Protein AF-A0A5J9UQD0-F1 (afdb_monomer)

Organism: NCBI:txid38414

Radius of gyration: 27.77 Å; Cα contacts (8 Å, |Δi|>4): 283; chains: 1; bounding box: 64×60×107 Å

Foldseek 3Di:
DDDDDDDDDDPDPDDDPVVVPDDPVRVVVVVVVVCCVVCVVVLLVLLLVCLVLLQLQLCVVVVQKDFLVSSCVSSVHDPVCSVVVVVSLLSCCCVVQKPKPDPVSPDPDDDPDPPDDPDGIMIGGDPNSNLSNCVPVFQRLSLLSCLCSPCLNVVLVPCVVVCVVDPVSPVDRSSCVRPVDDPVVVLVVDVVNVVSVLRNQLNVQQVVLVVCCVPPVCVPPVPAQEDEAEQQFDDCSTNQNSNCVSPVNYHYHYHYDPSRVVVVPDCPVVVVVVVVVVVVVVVVVVVVVVVVVVPDD

Secondary structure (DSSP, 8-state):
-------PPP------TTTTTS-HHHHHHHHHHHHHHHHHHHHHHHHHHHHHTTHHHHHHHTTTEE-HHHHHHHHT--GGGHHHHHHHHHHHHHTTSEEES-GGGG--S-STT-----PPP-EEE-HHHHTT--TTSSS-THHHHHHHTSHHHHGGGTTHHHHHH-GGGGGS-HHHHHHSS-HHHHHHH-HHHHHHHHHHHHHHHHHHHHHHHHHHHHHHHTT-SEEEEET--SSTTSHHHHHHHH-TTSEEEEE--HHHHGGGGSTHHHHHHHHHHHHHHHHHHHHHHHHHHTS--

Mean predicted aligned error: 12.21 Å

InterPro domains:
  IPR001077 O-methyltransferase, C-terminal domain [PF00891] (159-267)
  IPR012967 Caffeic acid 3-O-methyltransferase-like, dimerisation domain [PF08100] (36-133)
  IPR016461 O-methyltransferase-like [PIRSF005739] (16-264)
  IPR016461 O-methyltransferase-like [PS51683] (35-297)
  IPR016461 O-methyltransferase-like [PTHR11746] (39-263)
  IPR029063 S-adenosyl-L-methionine-dependent methyltransferase superfamily [G3DSA:3.40.50.150] (136-292)
  IPR029063 S-adenosyl-L-methionine-dependent methyltransferase superfamily [SSF53335] (140-265)
  IPR036388 Winged helix-like DNA-binding domain superfamily [G3DSA:1.10.10.10] (15-132)
  IPR036390 Winged helix DNA-binding domain superfamily [SSF46785] (24-134)

Nearest PDB structures (foldseek):
  4e70-assembly1_A  TM=8.429E-01  e=6.509E-13  Linum nodiflorum
  4evi-assembly1_A  TM=8.570E-01  e=1.688E-12  Linum nodiflorum
  2qyo-assembly1_B  TM=8.357E-01  e=1.440E-12  unclassified
  1zg3-assembly1_A  TM=7.681E-01  e=2.142E-13  Medicago truncatula
  6cig-assembly1_A  TM=8.509E-01  e=1.927E-11  Medicago sativa

Sequence (297 aa):
MHVGRRVLQPWVITFDSSMDAMSSEDLIQAQRMIFHHSLSFATSMALKCVVELGIPDAIHLNGGSATLDNIITGTGLHASRLPYVKRLMNLLSISGVFASSDPSAYATGSPDQANHRDEVVMYKLTPMSRLLVDRYKIGSMSYLVQFLVNPLTVTTFFDMHAWFKDEHASTKSFFEMVHGCSRYEMARRNSDDNALYNNAMVSASHVTMEIILREAGGDIFGRLNSLTDVGGGHGHGTASAAIIAAFQHIKCSVLDLPHVVDKCNTPTFGAKRKEEKKNIKRNKNHSKLNFLSNLLP

pLDDT: mean 81.01, std 19.83, range [33.47, 97.5]

Solvent-accessible surface area (backbone atoms only — not comparable to full-atom values): 17139 Å² total; per-residue (Å²): 143,82,86,80,81,80,79,81,76,80,87,74,82,79,74,56,77,75,60,71,72,49,54,72,67,57,50,53,52,50,52,51,50,52,52,50,63,75,49,44,62,56,56,56,52,49,53,42,49,39,54,75,48,38,42,46,44,22,23,46,74,51,76,34,42,26,38,66,68,50,36,35,60,57,44,69,50,63,76,89,44,50,74,56,52,51,53,54,52,38,55,36,27,62,72,57,42,29,43,58,73,46,71,68,60,73,56,94,66,80,85,86,78,72,83,84,67,94,66,81,57,33,41,28,64,29,81,67,32,53,42,40,34,54,93,72,76,67,47,23,42,42,37,35,49,51,43,63,69,25,68,80,52,48,58,28,58,74,58,47,72,56,52,81,71,36,83,80,39,78,85,50,54,58,49,26,70,70,68,76,41,49,72,68,56,48,34,72,75,33,66,66,61,29,50,40,49,52,48,16,50,27,10,54,34,32,60,53,42,57,48,45,51,72,78,43,28,63,80,72,51,64,83,46,61,59,47,76,34,74,69,37,68,72,64,81,43,17,53,62,44,52,46,41,72,76,39,74,73,35,49,72,46,73,45,60,59,67,83,51,54,57,64,70,75,48,75,72,61,68,53,50,59,54,52,51,55,46,50,54,53,50,50,55,50,51,53,52,53,58,54,57,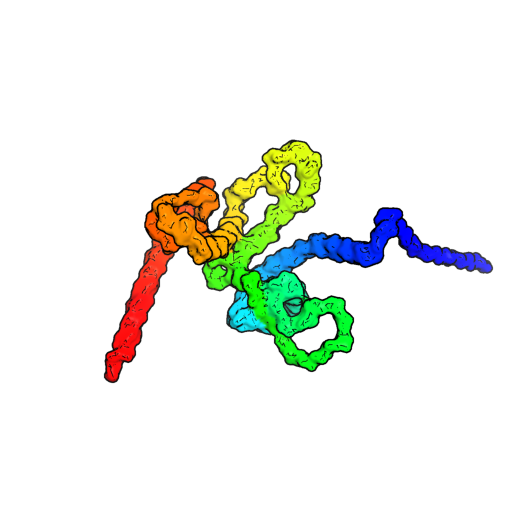67,73,72,64,136

Structure (mmCIF, N/CA/C/O backbone):
data_AF-A0A5J9UQD0-F1
#
_entry.id   AF-A0A5J9UQD0-F1
#
loop_
_atom_site.group_PDB
_atom_site.id
_atom_site.type_symbol
_atom_site.label_atom_id
_atom_site.label_alt_id
_atom_site.label_comp_id
_atom_site.label_asym_id
_atom_site.label_entity_id
_atom_site.label_seq_id
_atom_site.pdbx_PDB_ins_code
_atom_site.Cartn_x
_atom_site.Cartn_y
_atom_site.Cartn_z
_atom_site.occupancy
_atom_site.B_iso_or_equiv
_atom_site.auth_seq_id
_atom_site.auth_comp_id
_atom_site.auth_asym_id
_atom_site.auth_atom_id
_atom_site.pdbx_PDB_model_num
ATOM 1 N N . MET A 1 1 ? -7.092 18.877 71.342 1.00 40.97 1 MET A N 1
ATOM 2 C CA . MET A 1 1 ? -7.768 18.890 70.025 1.00 40.97 1 MET A CA 1
ATOM 3 C C . MET A 1 1 ? -7.632 20.275 69.416 1.00 40.97 1 MET A C 1
ATOM 5 O O . MET A 1 1 ? -8.280 21.185 69.905 1.00 40.97 1 MET A O 1
ATOM 9 N N . HIS A 1 2 ? -6.777 20.441 68.408 1.00 36.34 2 HIS A N 1
ATOM 10 C CA . HIS A 1 2 ? -6.810 21.556 67.454 1.00 36.34 2 HIS A CA 1
ATOM 11 C C . HIS A 1 2 ? -6.255 21.005 66.137 1.00 36.34 2 HIS A C 1
ATOM 13 O O . HIS A 1 2 ? -5.049 20.860 65.964 1.00 36.34 2 HIS A O 1
ATOM 19 N N . VAL A 1 3 ? -7.161 20.585 65.255 1.00 37.78 3 VAL A N 1
ATOM 20 C CA . VAL A 1 3 ? -6.830 20.131 63.902 1.00 37.78 3 VAL A CA 1
ATOM 21 C C . VAL A 1 3 ? -6.863 21.368 63.011 1.00 37.78 3 VAL A C 1
ATOM 23 O O . VAL A 1 3 ? -7.934 21.887 62.701 1.00 37.78 3 VAL A O 1
ATOM 26 N N . GLY A 1 4 ? -5.687 21.876 62.644 1.00 39.59 4 GLY A N 1
ATOM 27 C CA . GLY A 1 4 ? -5.557 22.954 61.666 1.00 39.59 4 GLY A CA 1
ATOM 28 C C . GLY A 1 4 ? -5.952 22.457 60.276 1.00 39.59 4 GLY A C 1
ATOM 29 O O . GLY A 1 4 ? -5.365 21.502 59.763 1.00 39.59 4 GLY A O 1
ATOM 30 N N . ARG A 1 5 ? -6.957 23.093 59.663 1.00 43.41 5 ARG A N 1
ATOM 31 C CA . ARG A 1 5 ? -7.332 22.858 58.263 1.00 43.41 5 ARG A CA 1
ATOM 32 C C . ARG A 1 5 ? -6.173 23.279 57.360 1.00 43.41 5 ARG A C 1
ATOM 34 O O . ARG A 1 5 ? -5.841 24.459 57.297 1.00 43.41 5 ARG A O 1
ATOM 41 N N . ARG A 1 6 ? -5.593 22.330 56.623 1.00 43.12 6 ARG A N 1
ATOM 42 C CA . ARG A 1 6 ? -4.787 22.643 55.438 1.00 43.12 6 ARG A CA 1
ATOM 43 C C . ARG A 1 6 ? -5.738 23.107 54.337 1.00 43.12 6 ARG A C 1
ATOM 45 O O . ARG A 1 6 ? -6.539 22.320 53.843 1.00 43.12 6 ARG A O 1
ATOM 52 N N . VAL A 1 7 ? -5.665 24.389 53.993 1.00 49.06 7 VAL A N 1
ATOM 53 C CA . VAL A 1 7 ? -6.294 24.946 52.792 1.00 49.06 7 VAL A CA 1
ATOM 54 C C . VAL A 1 7 ? -5.495 24.433 51.593 1.00 49.06 7 VAL A C 1
ATOM 56 O O . VAL A 1 7 ? -4.303 24.714 51.480 1.00 49.06 7 VAL A O 1
ATOM 59 N N . LEU A 1 8 ? -6.129 23.631 50.739 1.00 45.69 8 LEU A N 1
ATOM 60 C CA . LEU A 1 8 ? -5.575 23.233 49.446 1.00 45.69 8 LEU A CA 1
ATOM 61 C C . LEU A 1 8 ? -5.572 24.470 48.540 1.00 45.69 8 LEU A C 1
ATOM 63 O O . LEU A 1 8 ? -6.632 25.019 48.248 1.00 45.69 8 LEU A O 1
ATOM 67 N N . GLN A 1 9 ? -4.389 24.930 48.134 1.00 44.31 9 GLN A N 1
ATOM 68 C CA . GLN A 1 9 ? -4.256 25.958 47.101 1.00 44.31 9 GLN A CA 1
ATOM 69 C C . GLN A 1 9 ? -4.700 25.363 45.749 1.00 44.31 9 GLN A C 1
ATOM 71 O O . GLN A 1 9 ? -4.345 24.213 45.467 1.00 44.31 9 GLN A O 1
ATOM 76 N N . PRO A 1 10 ? -5.471 26.087 44.916 1.00 43.84 10 PRO A N 1
ATOM 77 C CA . PRO A 1 10 ? -5.824 25.626 43.578 1.00 43.84 10 PRO A CA 1
ATOM 78 C C . PRO A 1 10 ? -4.560 25.433 42.736 1.00 43.84 10 PRO A C 1
ATOM 80 O O . PRO A 1 10 ? -3.665 26.276 42.756 1.00 43.84 10 PRO A O 1
ATOM 83 N N . TRP A 1 11 ? -4.497 24.341 41.975 1.00 44.28 11 TRP A N 1
ATOM 84 C CA . TRP A 1 11 ? -3.489 24.154 40.935 1.00 44.28 11 TRP A CA 1
ATOM 85 C C . TRP 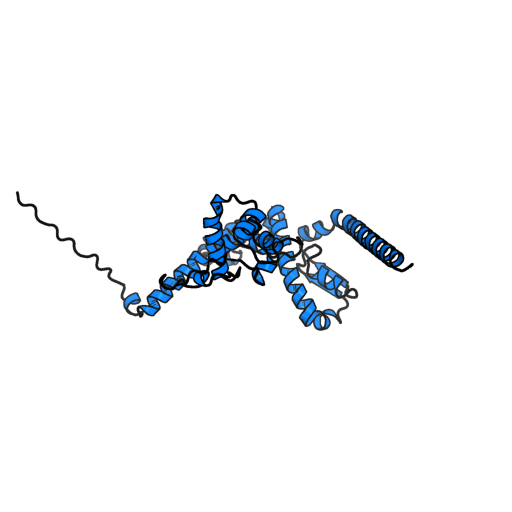A 1 11 ? -3.740 25.177 39.825 1.00 44.28 11 TRP A C 1
ATOM 87 O O . TRP A 1 11 ? -4.492 24.921 38.887 1.00 44.28 11 TRP A O 1
ATOM 97 N N . VAL A 1 12 ? -3.155 26.365 39.954 1.00 45.34 12 VAL A N 1
ATOM 98 C CA . VAL A 1 12 ? -3.083 27.322 38.852 1.00 45.34 12 VAL A CA 1
ATOM 99 C C . VAL A 1 12 ? -2.061 26.762 37.871 1.00 45.34 12 VAL A C 1
ATOM 101 O O . VAL A 1 12 ? -0.870 26.710 38.170 1.00 45.34 12 VAL A O 1
ATOM 104 N N . ILE A 1 13 ? -2.536 26.287 36.721 1.00 58.16 13 ILE A N 1
ATOM 105 C CA . ILE A 1 13 ? -1.669 25.964 35.589 1.00 58.16 13 ILE A CA 1
ATOM 106 C C . ILE A 1 13 ? -1.133 27.303 35.083 1.00 58.16 13 ILE A C 1
ATOM 108 O O . ILE A 1 13 ? -1.858 28.069 34.456 1.00 58.16 13 ILE A O 1
ATOM 112 N N . THR A 1 14 ? 0.111 27.622 35.423 1.00 52.44 14 THR A N 1
ATOM 113 C CA . THR A 1 14 ? 0.826 28.760 34.844 1.00 52.44 14 THR A CA 1
ATOM 114 C C . THR A 1 14 ? 1.332 28.343 33.470 1.00 52.44 14 THR A C 1
ATOM 116 O O . THR A 1 14 ? 2.166 27.439 33.376 1.00 52.44 14 THR A O 1
ATOM 119 N N . PHE A 1 15 ? 0.802 28.958 32.416 1.00 53.12 15 PHE A N 1
ATOM 120 C CA . PHE A 1 15 ? 1.316 28.791 31.060 1.00 53.12 15 PHE A CA 1
ATOM 121 C C . PHE A 1 15 ? 2.610 29.604 30.894 1.00 53.12 15 PHE A C 1
ATOM 123 O O . PHE A 1 15 ? 2.806 30.618 31.560 1.00 53.12 15 PHE A O 1
ATOM 130 N N . ASP A 1 16 ? 3.540 29.101 30.081 1.00 61.69 16 ASP A N 1
ATOM 131 C CA . ASP A 1 16 ? 4.763 29.827 29.728 1.00 61.69 16 ASP A CA 1
ATOM 132 C C . ASP A 1 16 ? 4.423 31.029 28.827 1.00 61.69 16 ASP A C 1
ATOM 134 O O . ASP A 1 16 ? 3.513 30.961 28.003 1.00 61.69 16 ASP A O 1
ATOM 138 N N . SER A 1 17 ? 5.213 32.096 28.938 1.00 59.72 17 SER A N 1
ATOM 139 C CA . SER A 1 17 ? 5.141 33.336 28.155 1.00 59.72 17 SER A CA 1
ATOM 140 C C . SER A 1 17 ? 5.051 33.140 26.633 1.00 59.72 17 SER A C 1
ATOM 142 O O . SER A 1 17 ? 4.514 33.997 25.933 1.00 59.72 17 SER A O 1
ATOM 144 N N . SER A 1 18 ? 5.547 32.011 26.108 1.00 60.47 18 SER A N 1
ATOM 145 C CA . SER A 1 18 ? 5.423 31.639 24.693 1.00 60.47 18 SER A CA 1
ATOM 146 C C . SER A 1 18 ? 4.017 31.157 24.305 1.00 60.47 18 SER A C 1
ATOM 148 O O . SER A 1 18 ? 3.566 31.427 23.193 1.00 60.47 18 SER A O 1
ATOM 150 N N . MET A 1 19 ? 3.300 30.492 25.219 1.00 61.03 19 MET A N 1
ATOM 151 C CA . MET A 1 19 ? 1.904 30.079 25.033 1.00 61.03 19 MET A CA 1
ATOM 152 C C . MET A 1 19 ? 0.940 31.252 25.231 1.00 61.03 19 MET A C 1
ATOM 154 O O . MET A 1 19 ? -0.090 31.297 24.563 1.00 61.03 19 MET A O 1
ATOM 158 N N . ASP A 1 20 ? 1.304 32.225 26.072 1.00 63.53 20 ASP A N 1
ATOM 159 C CA . ASP A 1 20 ? 0.527 33.455 26.291 1.00 63.53 20 ASP A CA 1
ATOM 160 C C . ASP A 1 20 ? 0.477 34.369 25.049 1.00 63.53 20 ASP A C 1
ATOM 162 O O . ASP A 1 20 ? -0.409 35.216 24.933 1.00 63.53 20 ASP A O 1
ATOM 166 N N . ALA A 1 21 ? 1.406 34.199 24.100 1.00 76.06 21 ALA A N 1
ATOM 167 C CA . ALA A 1 21 ? 1.435 34.948 22.842 1.00 76.06 21 ALA A CA 1
ATOM 168 C C . ALA A 1 21 ? 0.469 34.400 21.770 1.00 76.06 21 ALA A C 1
ATOM 170 O O . ALA A 1 21 ? 0.206 35.083 20.779 1.00 76.06 21 ALA A O 1
ATOM 171 N N . MET A 1 22 ? -0.044 33.176 21.938 1.00 81.88 22 MET A N 1
ATOM 172 C CA . MET A 1 22 ? -0.952 32.534 20.984 1.00 81.88 22 MET A CA 1
ATOM 173 C C . MET A 1 22 ? -2.413 32.764 21.375 1.00 81.88 22 MET A C 1
ATOM 175 O O . MET A 1 22 ? -2.771 32.718 22.552 1.00 81.88 22 MET A O 1
ATOM 179 N N . SER A 1 23 ? -3.294 32.957 20.388 1.00 90.62 23 SER A N 1
ATOM 180 C CA . SER A 1 23 ? -4.731 32.978 20.670 1.00 90.62 23 SER A CA 1
ATOM 181 C C . SER A 1 23 ? -5.219 31.589 21.108 1.00 90.62 23 SER A C 1
ATOM 183 O O . SER A 1 23 ? -4.622 30.564 20.767 1.00 90.62 23 SER A O 1
ATOM 185 N N . SER A 1 24 ? -6.333 31.522 21.845 1.00 92.12 24 SER A N 1
ATOM 186 C CA . SER A 1 24 ? -6.915 30.233 22.252 1.00 92.12 24 SER A CA 1
ATOM 187 C C . SER A 1 24 ? -7.296 29.350 21.057 1.00 92.12 24 SER A C 1
ATOM 189 O O . SER A 1 24 ? -7.150 28.133 21.137 1.00 92.12 24 SER A O 1
ATOM 191 N N . GLU A 1 25 ? -7.741 29.952 19.949 1.00 93.06 25 GLU A N 1
ATOM 192 C CA . GLU A 1 25 ? -8.057 29.230 18.710 1.00 93.06 25 GLU A CA 1
ATOM 193 C C . GLU A 1 25 ? -6.794 28.605 18.101 1.00 93.06 25 GLU A C 1
ATOM 195 O O . GLU A 1 25 ? -6.782 27.416 17.774 1.00 93.06 25 GLU A O 1
ATOM 200 N N . ASP A 1 26 ? -5.695 29.367 18.040 1.00 94.00 26 ASP A N 1
ATOM 201 C CA . ASP A 1 26 ? -4.415 28.871 17.525 1.00 94.00 26 ASP A CA 1
ATOM 202 C C . ASP A 1 26 ? -3.866 27.726 18.383 1.00 94.00 26 ASP A C 1
ATOM 204 O O . ASP A 1 26 ? -3.343 26.746 17.850 1.00 94.00 26 ASP A O 1
ATOM 208 N N . LEU A 1 27 ? -4.015 27.807 19.711 1.00 93.81 27 LEU A N 1
ATOM 209 C CA . LEU A 1 27 ? -3.600 26.744 20.630 1.00 93.81 27 LEU A CA 1
ATOM 210 C C . LEU A 1 27 ? -4.395 25.450 20.410 1.00 93.81 27 LEU A C 1
ATOM 212 O O . LEU A 1 27 ? -3.802 24.370 20.337 1.00 93.81 27 LEU A O 1
ATOM 216 N N . ILE A 1 28 ? -5.721 25.543 20.265 1.00 94.44 28 ILE A N 1
ATOM 217 C CA . ILE A 1 28 ? -6.585 24.383 19.993 1.00 94.44 28 ILE A CA 1
ATOM 218 C C . ILE A 1 28 ? -6.219 23.754 18.646 1.00 94.44 28 ILE A C 1
ATOM 220 O O . ILE A 1 28 ? -6.072 22.531 18.541 1.00 94.44 28 ILE A O 1
ATOM 224 N N . GLN A 1 29 ? -6.021 24.579 17.618 1.00 94.81 29 GLN A N 1
ATOM 225 C CA . GLN A 1 29 ? -5.651 24.101 16.293 1.00 94.81 29 GLN A CA 1
ATOM 226 C C . GLN A 1 29 ? -4.260 23.449 16.290 1.00 94.81 29 GLN A C 1
ATOM 228 O O . GLN A 1 29 ? -4.098 22.359 15.733 1.00 94.81 29 GLN A O 1
ATOM 233 N N . ALA A 1 30 ? -3.273 24.045 16.963 1.00 95.12 30 ALA A N 1
ATOM 234 C CA . ALA A 1 30 ? -1.939 23.467 17.114 1.00 95.12 30 ALA A CA 1
ATOM 235 C C . ALA A 1 30 ? -1.990 22.116 17.844 1.00 95.12 30 ALA A C 1
ATOM 237 O O . ALA A 1 30 ? -1.411 21.131 17.376 1.00 95.12 30 ALA A O 1
ATOM 238 N N . GLN A 1 31 ? -2.749 22.027 18.940 1.00 95.06 31 GLN A N 1
ATOM 239 C CA . GLN A 1 31 ? -2.943 20.778 19.676 1.00 95.06 31 GLN A CA 1
ATOM 240 C C . GLN A 1 31 ? -3.571 19.692 18.790 1.00 95.06 31 GLN A C 1
ATOM 242 O O . GLN A 1 31 ? -3.089 18.556 18.759 1.00 95.06 31 GLN A O 1
ATOM 247 N N . ARG A 1 32 ? -4.611 20.036 18.020 1.00 95.06 32 ARG A N 1
ATOM 248 C CA . ARG A 1 32 ? -5.245 19.120 17.063 1.00 95.06 32 ARG A CA 1
ATOM 249 C C . ARG A 1 32 ? -4.245 18.606 16.027 1.00 95.06 32 ARG A C 1
ATOM 251 O O . ARG A 1 32 ? -4.243 17.409 15.736 1.00 95.06 32 ARG A O 1
ATOM 258 N N . MET A 1 33 ? -3.406 19.481 15.475 1.00 96.50 33 MET A N 1
ATOM 259 C CA . MET A 1 33 ? -2.389 19.097 14.492 1.00 96.50 33 MET A CA 1
ATOM 260 C C . MET A 1 33 ? -1.349 18.143 15.086 1.00 96.50 33 MET A C 1
ATOM 262 O O . MET A 1 33 ? -1.034 17.127 14.463 1.00 96.50 33 MET A O 1
ATOM 266 N N . ILE A 1 34 ? -0.874 18.407 16.309 1.00 96.75 34 ILE A N 1
ATOM 267 C CA . ILE A 1 34 ? 0.065 17.522 17.013 1.00 96.75 34 ILE A CA 1
ATOM 268 C C . ILE A 1 34 ? -0.537 16.123 17.179 1.00 96.75 34 ILE A C 1
ATOM 270 O O . ILE A 1 34 ? 0.111 15.133 16.827 1.00 96.75 34 ILE A O 1
ATOM 274 N N . PHE A 1 35 ? -1.781 16.020 17.656 1.00 94.88 35 PHE A N 1
ATOM 275 C CA . PHE A 1 35 ? -2.454 14.726 17.795 1.00 94.88 35 PHE A CA 1
ATOM 276 C C . PHE A 1 35 ? -2.674 14.032 16.450 1.00 94.88 35 PHE A C 1
ATOM 278 O O . PHE A 1 35 ? -2.425 12.832 16.343 1.00 94.88 35 PHE A O 1
ATOM 285 N N . HIS A 1 36 ? -3.101 14.768 15.421 1.00 93.00 36 HIS A N 1
ATOM 286 C CA . HIS A 1 36 ? -3.329 14.213 14.089 1.00 93.00 36 HIS A CA 1
ATOM 287 C C . HIS A 1 36 ? -2.062 13.571 13.515 1.00 93.00 36 HIS A C 1
ATOM 289 O O . HIS A 1 36 ? -2.094 12.414 13.098 1.00 93.00 36 HIS A O 1
ATOM 295 N N . HIS A 1 37 ? -0.935 14.286 13.541 1.00 94.62 37 HIS A N 1
ATOM 296 C CA . HIS A 1 37 ? 0.321 13.762 13.010 1.00 94.62 37 HIS A CA 1
ATOM 297 C C . HIS A 1 37 ? 0.881 12.627 13.872 1.00 94.62 37 HIS A C 1
ATOM 299 O O . HIS A 1 37 ? 1.251 11.586 13.327 1.00 94.62 37 HIS A O 1
ATOM 305 N N . SER A 1 38 ? 0.860 12.772 15.201 1.00 94.25 38 SER A N 1
ATOM 306 C CA . SER A 1 38 ? 1.391 11.761 16.129 1.00 94.25 38 SER A CA 1
ATOM 307 C C . SER A 1 38 ? 0.620 10.440 16.080 1.00 94.25 38 SER A C 1
ATOM 309 O O . SER A 1 38 ? 1.204 9.382 16.290 1.00 94.25 38 SER A O 1
ATOM 311 N N . LEU A 1 39 ? -0.685 10.479 15.788 1.00 92.31 39 LEU A N 1
ATOM 312 C CA . LEU A 1 39 ? -1.548 9.294 15.706 1.00 92.31 39 LEU A CA 1
ATOM 313 C C . LEU A 1 39 ? -1.790 8.809 14.270 1.00 92.31 39 LEU A C 1
ATOM 315 O O . LEU A 1 39 ? -2.460 7.795 14.079 1.00 92.31 39 LEU A O 1
ATOM 319 N N . SER A 1 40 ? -1.239 9.483 13.256 1.00 92.62 40 SER A N 1
ATOM 320 C CA . SER A 1 40 ? -1.445 9.137 11.840 1.00 92.62 40 SER A CA 1
ATOM 321 C C . SER A 1 40 ? -1.057 7.689 11.503 1.00 92.62 40 SER A C 1
ATOM 323 O O . SER A 1 40 ? -1.717 7.047 10.683 1.00 92.62 40 SER A O 1
ATOM 325 N N . PHE A 1 41 ? -0.062 7.125 12.201 1.00 93.12 41 PHE A N 1
ATOM 326 C CA . PHE A 1 41 ? 0.343 5.724 12.053 1.00 93.12 41 PHE A CA 1
ATOM 327 C C . PHE A 1 41 ? -0.798 4.739 12.354 1.00 93.12 41 PHE A C 1
ATOM 329 O O . PHE A 1 41 ? -0.849 3.664 11.755 1.00 93.12 41 PHE A O 1
ATOM 336 N N . ALA A 1 42 ? -1.733 5.090 13.246 1.00 92.81 42 ALA A N 1
ATOM 337 C CA . ALA A 1 42 ? -2.874 4.243 13.577 1.00 92.81 42 ALA A CA 1
ATOM 338 C C . ALA A 1 42 ? -3.793 4.053 12.362 1.00 92.81 42 ALA A C 1
ATOM 340 O O . ALA A 1 42 ? -4.298 2.952 12.149 1.00 92.81 42 ALA A O 1
ATOM 341 N N . THR A 1 43 ? -3.945 5.079 11.518 1.00 93.44 43 THR A N 1
ATOM 342 C CA . THR A 1 43 ? -4.675 4.975 10.246 1.00 93.44 43 THR A CA 1
ATOM 343 C C . THR A 1 43 ? -3.955 4.038 9.276 1.00 93.44 43 THR A C 1
ATOM 345 O O . THR A 1 43 ? -4.603 3.199 8.651 1.00 93.44 43 THR A O 1
ATOM 348 N N . SER A 1 44 ? -2.622 4.098 9.196 1.00 95.50 44 SER A N 1
ATOM 349 C CA . SER A 1 44 ? -1.827 3.162 8.384 1.00 95.50 44 SER A CA 1
ATOM 350 C C . SER A 1 44 ? -1.976 1.713 8.864 1.00 95.50 44 SER A C 1
ATOM 352 O O . SER A 1 44 ? -2.143 0.802 8.053 1.00 95.50 44 SER A O 1
ATOM 354 N N . MET A 1 45 ? -1.986 1.485 10.183 1.00 96.19 45 MET A N 1
ATOM 355 C CA . MET A 1 45 ? -2.218 0.154 10.761 1.00 96.19 45 MET A CA 1
ATOM 356 C C . MET A 1 45 ? -3.659 -0.327 10.562 1.00 96.19 45 MET A C 1
ATOM 358 O O . MET A 1 45 ? -3.883 -1.504 10.289 1.00 96.19 45 MET A O 1
ATOM 362 N N . ALA A 1 46 ? -4.643 0.569 10.646 1.00 97.00 46 ALA A N 1
ATOM 363 C CA . ALA A 1 46 ? -6.035 0.263 10.335 1.00 97.00 46 ALA A CA 1
ATOM 364 C C . ALA A 1 46 ? -6.204 -0.145 8.862 1.00 97.00 46 ALA A C 1
ATOM 366 O O . ALA A 1 46 ? -6.900 -1.118 8.571 1.00 97.00 46 ALA A O 1
ATOM 367 N N . LEU A 1 47 ? -5.517 0.543 7.943 1.00 96.56 47 LEU A N 1
ATOM 368 C CA . LEU A 1 47 ? -5.496 0.200 6.522 1.00 96.56 47 LEU A CA 1
ATOM 369 C C . LEU A 1 47 ? -4.883 -1.188 6.281 1.00 96.56 47 LEU A C 1
ATOM 371 O O . LEU A 1 47 ? -5.455 -1.997 5.553 1.00 96.56 47 LEU A O 1
ATOM 375 N N . LYS A 1 48 ? -3.759 -1.497 6.941 1.00 96.44 48 LYS A N 1
ATOM 376 C CA . LYS A 1 48 ? -3.172 -2.845 6.933 1.00 96.44 48 LYS A CA 1
ATOM 377 C C . LYS A 1 48 ? -4.173 -3.890 7.428 1.00 96.44 48 LYS A C 1
ATOM 379 O O . LYS A 1 48 ? -4.364 -4.915 6.783 1.00 96.44 48 LYS A O 1
ATOM 384 N N . CYS A 1 49 ? -4.837 -3.604 8.546 1.00 97.50 49 CYS A N 1
ATOM 385 C CA . CYS A 1 49 ? -5.786 -4.513 9.176 1.00 97.50 49 CYS A CA 1
ATOM 386 C C . CYS A 1 49 ? -6.943 -4.871 8.235 1.00 97.50 49 CYS A C 1
ATOM 388 O O . CYS A 1 49 ? -7.245 -6.048 8.077 1.00 97.50 49 CYS A O 1
ATOM 390 N N . VAL A 1 50 ? -7.558 -3.898 7.551 1.00 97.00 50 VAL A N 1
ATOM 391 C CA . VAL A 1 50 ? -8.659 -4.210 6.620 1.00 97.00 50 VAL A CA 1
ATOM 392 C C . VAL A 1 50 ? -8.208 -5.009 5.401 1.00 97.00 50 VAL A C 1
ATOM 394 O O . VAL A 1 50 ? -8.978 -5.832 4.908 1.00 97.00 50 VAL A O 1
ATOM 397 N N . VAL A 1 51 ? -6.971 -4.796 4.939 1.00 95.69 51 VAL A N 1
ATOM 398 C CA . VAL A 1 51 ? -6.358 -5.595 3.871 1.00 95.69 51 VAL A CA 1
ATOM 399 C C . VAL A 1 51 ? -6.157 -7.038 4.336 1.00 95.69 51 VAL A C 1
ATOM 401 O O . VAL A 1 51 ? -6.596 -7.957 3.654 1.00 95.69 51 VAL A O 1
ATOM 404 N N . GLU A 1 52 ? -5.562 -7.250 5.512 1.00 94.75 52 GLU A N 1
ATOM 405 C CA . GLU A 1 52 ? -5.312 -8.592 6.067 1.00 94.75 52 GLU A CA 1
ATOM 406 C C . GLU A 1 52 ? -6.605 -9.344 6.411 1.00 94.75 52 GLU A C 1
ATOM 408 O O . GLU A 1 52 ? -6.665 -10.564 6.284 1.00 94.75 52 GLU A O 1
ATOM 413 N N . LEU A 1 53 ? -7.657 -8.621 6.801 1.00 96.31 53 LEU A N 1
ATOM 414 C CA . LEU A 1 53 ? -8.983 -9.187 7.044 1.00 96.31 53 LEU A CA 1
ATOM 415 C C . LEU A 1 53 ? -9.766 -9.491 5.757 1.00 96.31 53 LEU A C 1
ATOM 417 O O . LEU A 1 53 ? -10.827 -10.102 5.839 1.00 96.31 53 LEU A O 1
ATOM 421 N N . GLY A 1 54 ? -9.302 -9.050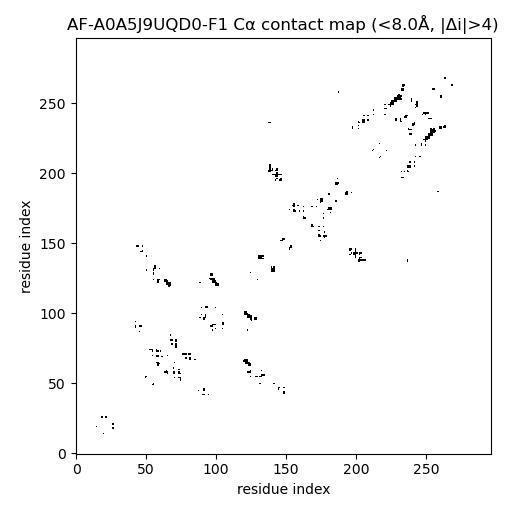 4.583 1.00 95.50 54 GLY A N 1
ATOM 422 C CA . GLY A 1 54 ? -10.024 -9.233 3.319 1.00 95.50 54 GLY A CA 1
ATOM 423 C C . GLY A 1 54 ? -11.324 -8.423 3.224 1.00 95.50 54 GLY A C 1
ATOM 424 O O . GLY A 1 54 ? -12.241 -8.789 2.489 1.00 95.50 54 GLY A O 1
ATOM 425 N N . ILE A 1 55 ? -11.432 -7.315 3.966 1.00 97.12 55 ILE A N 1
ATOM 426 C CA . ILE A 1 55 ? -12.638 -6.472 3.976 1.00 97.12 55 ILE A CA 1
ATOM 427 C C . ILE A 1 55 ? -12.928 -5.850 2.597 1.00 97.12 55 ILE A C 1
ATOM 429 O O . ILE A 1 55 ? -14.089 -5.899 2.181 1.00 97.12 55 ILE A O 1
ATOM 433 N N . PRO A 1 56 ? -11.946 -5.298 1.847 1.00 96.56 56 PRO A N 1
ATOM 434 C CA . PRO A 1 56 ? -12.201 -4.794 0.495 1.00 96.56 56 PRO A CA 1
ATOM 435 C C . PRO A 1 56 ? -12.844 -5.846 -0.418 1.00 96.56 56 PRO A C 1
ATOM 437 O O . PRO A 1 56 ? -13.830 -5.552 -1.098 1.00 96.56 56 PRO A O 1
ATOM 440 N N . ASP A 1 57 ? -12.344 -7.084 -0.387 1.00 95.50 57 ASP A N 1
ATOM 441 C CA . ASP A 1 57 ? -12.885 -8.205 -1.156 1.00 95.50 57 ASP A CA 1
ATOM 442 C C . ASP A 1 57 ? -14.288 -8.612 -0.692 1.00 95.50 57 ASP A C 1
ATOM 444 O O . ASP A 1 57 ? -15.158 -8.853 -1.531 1.00 95.50 57 ASP A O 1
ATOM 448 N N . ALA A 1 58 ? -14.546 -8.628 0.619 1.00 96.31 58 ALA A N 1
ATOM 449 C CA . ALA A 1 58 ? -15.873 -8.901 1.169 1.00 96.31 58 ALA A CA 1
ATOM 450 C C . ALA A 1 58 ? -16.912 -7.865 0.703 1.00 96.31 58 ALA A C 1
ATOM 452 O O . ALA A 1 58 ? -18.010 -8.230 0.279 1.00 96.31 58 ALA A O 1
ATOM 453 N N . ILE A 1 59 ? -16.565 -6.573 0.702 1.00 97.12 59 ILE A N 1
ATOM 454 C CA . ILE A 1 59 ? -17.450 -5.516 0.187 1.00 97.12 59 ILE A CA 1
ATOM 455 C C . ILE A 1 59 ? -17.619 -5.655 -1.333 1.00 97.12 59 ILE A C 1
ATOM 457 O O . ILE A 1 59 ? -18.731 -5.532 -1.851 1.00 97.12 59 ILE A O 1
ATOM 461 N N . HIS A 1 60 ? -16.540 -5.952 -2.062 1.00 95.56 60 HIS A N 1
ATOM 462 C CA . HIS A 1 60 ? -16.584 -6.170 -3.507 1.00 95.56 60 HIS A CA 1
ATOM 463 C C . HIS A 1 60 ? -17.515 -7.329 -3.896 1.00 95.56 60 HIS A C 1
ATOM 465 O O . HIS A 1 60 ? -18.324 -7.187 -4.813 1.00 95.56 60 HIS A O 1
ATOM 471 N N . LEU A 1 61 ? -17.451 -8.449 -3.170 1.00 95.31 61 LEU A N 1
ATOM 472 C CA . LEU A 1 61 ? -18.322 -9.618 -3.346 1.00 95.31 61 LEU A CA 1
ATOM 473 C C . LEU A 1 61 ? -19.811 -9.296 -3.171 1.00 95.31 61 LEU A C 1
ATOM 475 O O . LEU A 1 61 ? -20.647 -9.941 -3.794 1.00 95.31 61 LEU A O 1
ATOM 479 N N . ASN A 1 62 ? -20.128 -8.270 -2.385 1.00 96.38 62 ASN A N 1
ATOM 480 C CA . ASN A 1 62 ? -21.482 -7.764 -2.171 1.00 96.38 62 ASN A CA 1
ATOM 481 C C . ASN A 1 62 ? -21.875 -6.659 -3.177 1.00 96.38 62 ASN A C 1
ATOM 483 O O . ASN A 1 62 ? -22.752 -5.845 -2.911 1.00 96.38 62 ASN A O 1
ATOM 487 N N . GLY A 1 63 ? -21.215 -6.581 -4.338 1.00 94.81 63 GLY A N 1
ATOM 488 C CA . GLY A 1 63 ? -21.515 -5.573 -5.363 1.00 94.81 63 GLY A CA 1
ATOM 489 C C . GLY A 1 63 ? -20.890 -4.199 -5.095 1.00 94.81 63 GLY A C 1
ATOM 490 O O . GLY A 1 63 ? -21.281 -3.207 -5.706 1.00 94.81 63 GLY A O 1
ATOM 491 N N . GLY A 1 64 ? -19.903 -4.120 -4.197 1.00 95.50 64 GLY A N 1
ATOM 492 C CA . GLY A 1 64 ? -19.190 -2.882 -3.867 1.00 95.50 64 GLY A CA 1
ATOM 493 C C . GLY A 1 64 ? -19.845 -2.035 -2.772 1.00 95.50 64 GLY A C 1
ATOM 494 O O . GLY A 1 64 ? -19.367 -0.929 -2.510 1.00 95.50 64 GLY A O 1
ATOM 495 N N . SER A 1 65 ? -20.895 -2.547 -2.126 1.00 96.81 65 SER A N 1
ATOM 496 C CA . SER A 1 65 ? -21.563 -1.953 -0.966 1.00 96.81 65 SER A CA 1
ATOM 497 C C . SER A 1 65 ? -22.007 -3.065 -0.015 1.00 96.81 65 SER A C 1
ATOM 499 O O . SER A 1 65 ? -22.644 -4.012 -0.460 1.00 96.81 65 SER A O 1
ATOM 501 N N . ALA A 1 66 ? -21.714 -2.966 1.281 1.00 96.81 66 ALA A N 1
ATOM 502 C CA . ALA A 1 66 ? -22.033 -4.025 2.243 1.00 96.81 66 ALA A CA 1
ATOM 503 C C . ALA A 1 66 ? -22.415 -3.482 3.626 1.00 96.81 66 ALA A C 1
ATOM 505 O O . ALA A 1 66 ? -21.890 -2.459 4.067 1.00 96.81 66 ALA A O 1
ATOM 506 N N . THR A 1 67 ? -23.294 -4.205 4.322 1.00 96.19 67 THR A N 1
ATOM 507 C CA . THR A 1 67 ? -23.567 -4.016 5.755 1.00 96.19 67 THR A CA 1
ATOM 508 C C . THR A 1 67 ? -22.411 -4.567 6.598 1.00 96.19 67 THR A C 1
ATOM 510 O O . THR A 1 67 ? -21.564 -5.316 6.101 1.00 96.19 67 THR A O 1
ATOM 513 N N . LEU A 1 68 ? -22.385 -4.261 7.901 1.00 95.69 68 LEU A N 1
ATOM 514 C CA . LEU A 1 68 ? -21.427 -4.890 8.822 1.00 95.69 68 LEU A CA 1
ATOM 515 C C . LEU A 1 68 ? -21.586 -6.410 8.886 1.00 95.69 68 LEU A C 1
ATOM 517 O O . LEU A 1 68 ? -20.578 -7.110 8.910 1.00 95.69 68 LEU A O 1
ATOM 521 N N . ASP A 1 69 ? -22.816 -6.923 8.872 1.00 95.94 69 ASP A N 1
ATOM 522 C CA . ASP A 1 69 ? -23.075 -8.366 8.890 1.00 95.94 69 ASP A CA 1
ATOM 523 C C . ASP A 1 69 ? -22.531 -9.055 7.637 1.00 95.94 69 ASP A C 1
ATOM 525 O O . ASP A 1 69 ? -21.898 -10.110 7.731 1.00 95.94 69 ASP A O 1
ATOM 529 N N . ASN A 1 70 ? -22.683 -8.423 6.469 1.00 96.50 70 ASN A N 1
ATOM 530 C CA . ASN A 1 70 ? -22.108 -8.920 5.221 1.00 96.50 70 ASN A CA 1
ATOM 531 C C . ASN A 1 70 ? -20.575 -8.910 5.269 1.00 96.50 70 ASN A C 1
ATOM 533 O O . ASN A 1 70 ? -19.948 -9.849 4.779 1.00 96.50 70 ASN A O 1
ATOM 537 N N . ILE A 1 71 ? -19.962 -7.883 5.872 1.00 97.12 71 ILE A N 1
ATOM 538 C CA . ILE A 1 71 ? -18.505 -7.809 6.057 1.00 97.12 71 ILE A CA 1
ATOM 539 C C . ILE A 1 71 ? -18.026 -8.911 7.009 1.00 97.12 71 ILE A C 1
ATOM 541 O O . ILE A 1 71 ? -17.104 -9.647 6.669 1.00 97.12 71 ILE A O 1
ATOM 545 N N . ILE A 1 72 ? -18.649 -9.066 8.180 1.00 96.88 72 ILE A N 1
ATOM 546 C CA . ILE A 1 72 ? -18.301 -10.109 9.159 1.00 96.88 72 ILE A CA 1
ATOM 547 C C . ILE A 1 72 ? -18.420 -11.499 8.522 1.00 96.88 72 ILE A C 1
ATOM 549 O O . ILE A 1 72 ? -17.486 -12.293 8.600 1.00 96.88 72 ILE A O 1
ATOM 553 N N . THR A 1 73 ? -19.527 -11.756 7.823 1.00 96.56 73 THR A N 1
ATOM 554 C CA . THR A 1 73 ? -19.775 -13.026 7.130 1.00 96.56 73 THR A CA 1
ATOM 555 C C . THR A 1 73 ? -18.757 -13.263 6.017 1.00 96.56 73 THR A C 1
ATOM 557 O O . THR A 1 73 ? -18.156 -14.331 5.948 1.00 96.56 73 THR A O 1
ATOM 560 N N . GLY A 1 74 ? -18.514 -12.261 5.167 1.00 95.69 74 GLY A N 1
ATOM 561 C CA . GLY A 1 74 ? -17.596 -12.367 4.031 1.00 95.69 74 GLY A CA 1
ATOM 562 C C . GLY A 1 74 ? -16.123 -12.499 4.423 1.00 95.69 74 GLY A C 1
ATOM 563 O O . GLY A 1 74 ? -15.345 -13.062 3.661 1.00 95.69 74 GLY A O 1
ATOM 564 N N . THR A 1 75 ? -15.746 -12.018 5.609 1.00 96.06 75 THR A N 1
ATOM 565 C CA . THR A 1 75 ? -14.384 -12.143 6.164 1.00 96.06 75 THR A CA 1
ATOM 566 C C . THR A 1 75 ? -14.214 -13.353 7.086 1.00 96.06 75 THR A C 1
ATOM 568 O O . THR A 1 75 ? -13.095 -13.669 7.482 1.00 96.06 75 THR A O 1
ATOM 571 N N . GLY A 1 76 ? -15.304 -14.042 7.443 1.00 96.50 76 GLY A N 1
ATOM 572 C CA . GLY A 1 76 ? -15.281 -15.159 8.392 1.00 96.50 76 GLY A CA 1
ATOM 573 C C . GLY A 1 76 ? -15.002 -14.740 9.841 1.00 96.50 76 GLY A C 1
ATOM 574 O O . GLY A 1 76 ? -14.567 -15.558 10.651 1.00 96.50 76 GLY A O 1
ATOM 575 N N . LEU A 1 77 ? -15.225 -13.469 10.186 1.00 96.56 77 LEU A N 1
ATOM 576 C CA . LEU A 1 77 ? -15.054 -12.972 11.548 1.00 96.56 77 LEU A CA 1
ATOM 577 C C . LEU A 1 77 ? -16.180 -13.464 12.468 1.00 96.56 77 LEU A C 1
ATOM 579 O O . LEU A 1 77 ? -17.311 -13.698 12.054 1.00 96.56 77 LEU A O 1
ATOM 583 N N . HIS A 1 78 ? -15.885 -13.581 13.763 1.00 96.19 78 HIS A N 1
ATOM 584 C CA . HIS A 1 78 ? -16.909 -13.910 14.753 1.00 96.19 78 HIS A CA 1
ATOM 585 C C . HIS A 1 78 ? -17.850 -12.716 14.986 1.00 96.19 78 HIS A C 1
ATOM 587 O O . HIS A 1 78 ? -17.385 -11.582 15.128 1.00 96.19 78 HIS A O 1
ATOM 593 N N . ALA A 1 79 ? -19.157 -12.967 15.126 1.00 94.00 79 ALA A N 1
ATOM 594 C CA . ALA A 1 79 ? -20.178 -11.925 15.304 1.00 94.00 79 ALA A CA 1
ATOM 595 C C . ALA A 1 79 ? -19.908 -10.983 16.496 1.00 94.00 79 ALA A C 1
ATOM 597 O O . ALA A 1 79 ? -20.202 -9.791 16.430 1.00 94.00 79 ALA A O 1
ATOM 598 N N . SER A 1 80 ? -19.246 -11.463 17.558 1.00 96.25 80 SER A N 1
ATOM 599 C CA . SER A 1 80 ? -18.840 -10.616 18.698 1.00 96.25 80 SER A CA 1
ATOM 600 C C . SER A 1 80 ? -17.849 -9.499 18.335 1.00 96.25 80 SER A C 1
ATOM 602 O O . SER A 1 80 ? -17.614 -8.598 19.140 1.00 96.25 80 SER A O 1
ATOM 604 N N . ARG A 1 81 ? -17.249 -9.534 17.137 1.00 95.56 81 ARG A N 1
ATOM 605 C CA . ARG A 1 81 ? -16.338 -8.495 16.644 1.00 95.56 81 ARG A CA 1
ATOM 606 C C . ARG A 1 81 ? -17.048 -7.326 15.966 1.00 95.56 81 ARG A C 1
ATOM 608 O O . ARG A 1 81 ? -16.396 -6.311 15.725 1.00 95.56 81 ARG A O 1
ATOM 615 N N . LEU A 1 82 ? -18.357 -7.421 15.728 1.00 93.75 82 LEU A N 1
ATOM 616 C CA . LEU A 1 82 ? -19.143 -6.408 15.020 1.00 93.75 82 LEU A CA 1
ATOM 617 C C . LEU A 1 82 ? -18.943 -4.978 15.567 1.00 93.75 82 LEU A C 1
ATOM 619 O O . LEU A 1 82 ? -18.650 -4.093 14.759 1.00 93.75 82 LEU A O 1
ATOM 623 N N . PRO A 1 83 ? -18.971 -4.710 16.893 1.00 94.19 83 PRO A N 1
ATOM 624 C CA . PRO A 1 83 ? -18.751 -3.353 17.406 1.00 94.19 83 PRO A CA 1
ATOM 625 C C . PRO A 1 83 ? -17.356 -2.793 17.088 1.00 94.19 83 PRO A C 1
ATOM 627 O O . PRO A 1 83 ? -17.197 -1.592 16.873 1.00 94.19 83 PRO A O 1
ATOM 630 N N . TYR A 1 84 ? -16.334 -3.650 17.035 1.00 95.81 84 TYR A N 1
ATOM 631 C CA . TYR A 1 84 ? -14.958 -3.244 16.740 1.00 95.81 84 TYR A CA 1
ATOM 632 C C . TYR A 1 84 ? -14.748 -3.028 15.242 1.00 95.81 84 TYR A C 1
ATOM 634 O O . TYR A 1 84 ? -14.120 -2.043 14.857 1.00 95.81 84 TYR A O 1
ATOM 642 N N . VAL A 1 85 ? -15.338 -3.885 14.402 1.00 96.06 85 VAL A N 1
ATOM 643 C CA . VAL A 1 85 ? -15.354 -3.687 12.946 1.00 96.06 85 VAL A CA 1
ATOM 644 C C . VAL A 1 85 ? -16.086 -2.393 12.598 1.00 96.06 85 VAL A C 1
ATOM 646 O O . VAL A 1 85 ? -15.573 -1.620 11.798 1.00 96.06 85 VAL A O 1
ATOM 649 N N . LYS A 1 86 ? -17.199 -2.071 13.273 1.00 95.00 86 LYS A N 1
ATOM 650 C CA . LYS A 1 86 ? -17.876 -0.772 13.119 1.00 95.00 86 LYS A CA 1
ATOM 651 C C . LYS A 1 86 ? -16.932 0.404 13.383 1.00 95.00 86 LYS A C 1
ATOM 653 O O . LYS A 1 86 ? -16.862 1.326 12.579 1.00 95.00 86 LYS A O 1
ATOM 658 N N . ARG A 1 87 ? -16.171 0.374 14.485 1.00 94.69 87 ARG A N 1
ATOM 659 C CA . ARG A 1 87 ? -15.206 1.441 14.819 1.00 94.69 87 ARG A CA 1
ATOM 660 C C . ARG A 1 87 ? -14.088 1.555 13.782 1.00 94.69 87 ARG A C 1
ATOM 662 O O . ARG A 1 87 ? -13.748 2.669 13.392 1.00 94.69 87 ARG A O 1
ATOM 669 N N . LEU A 1 88 ? -13.556 0.422 13.322 1.00 96.38 88 LEU A N 1
ATOM 670 C CA . LEU A 1 88 ? -12.536 0.368 12.273 1.00 96.38 88 LEU A CA 1
ATOM 671 C C . LEU A 1 88 ? -13.055 0.959 10.955 1.00 96.38 88 LEU A C 1
ATOM 673 O O . LEU A 1 88 ? -12.405 1.816 10.360 1.00 96.38 88 LEU A O 1
ATOM 677 N N . MET A 1 89 ? -14.251 0.549 10.532 1.00 96.25 89 MET A N 1
ATOM 678 C CA . MET A 1 89 ? -14.881 1.041 9.309 1.00 96.25 89 MET A CA 1
ATOM 679 C C . MET A 1 89 ? -15.242 2.523 9.402 1.00 96.25 89 MET A C 1
ATOM 681 O O . MET A 1 89 ? -15.074 3.241 8.420 1.00 96.25 89 MET A O 1
ATOM 685 N N . ASN A 1 90 ? -15.667 3.016 10.567 1.00 93.19 90 ASN A N 1
ATOM 686 C CA . ASN A 1 90 ? -15.930 4.441 10.773 1.00 93.19 90 ASN A CA 1
ATOM 687 C C . ASN A 1 90 ? -14.649 5.277 10.670 1.00 93.19 90 ASN A C 1
ATOM 689 O O . ASN A 1 90 ? -14.637 6.258 9.933 1.00 93.19 90 ASN A O 1
ATOM 693 N N . LEU A 1 91 ? -13.557 4.861 11.327 1.00 93.44 91 LEU A N 1
ATOM 694 C CA . LEU A 1 91 ? -12.249 5.522 11.206 1.00 93.44 91 LEU A CA 1
ATOM 695 C C . LEU A 1 91 ? -11.815 5.633 9.738 1.00 93.44 91 LEU A C 1
ATOM 697 O O . LEU A 1 91 ? -11.421 6.702 9.279 1.00 93.44 91 LEU A O 1
ATOM 701 N N . LEU A 1 92 ? -11.921 4.529 8.998 1.00 95.44 92 LEU A N 1
ATOM 702 C CA . LEU A 1 92 ? -11.516 4.468 7.595 1.00 95.44 92 LEU A CA 1
ATOM 703 C C . LEU A 1 92 ? -12.511 5.150 6.645 1.00 95.44 92 LEU A C 1
ATOM 705 O O . LEU A 1 92 ? -12.149 5.514 5.529 1.00 95.44 92 LEU A O 1
ATOM 709 N N . SER A 1 93 ? -13.752 5.362 7.080 1.00 94.69 93 SER A N 1
ATOM 710 C CA . SER A 1 93 ? -14.715 6.180 6.340 1.00 94.69 93 SER A CA 1
ATOM 711 C C . SER A 1 93 ? -14.409 7.666 6.500 1.00 94.69 93 SER A C 1
ATOM 713 O O . SER A 1 93 ? -14.407 8.392 5.509 1.00 94.69 93 SER A O 1
ATOM 715 N N . ILE A 1 94 ? -14.066 8.106 7.717 1.0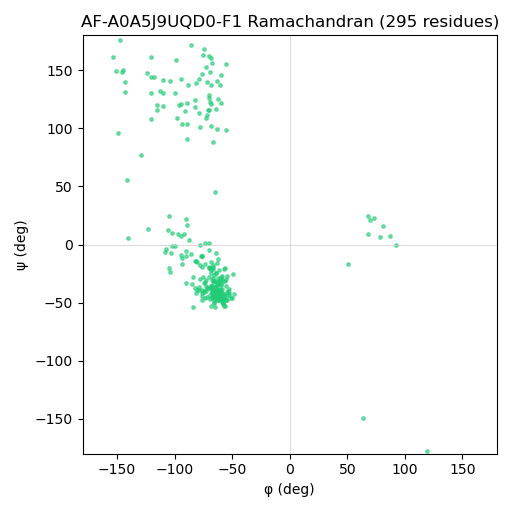0 90.94 94 ILE A N 1
ATOM 716 C CA . ILE A 1 94 ? -13.627 9.482 8.007 1.00 90.94 94 ILE A CA 1
ATOM 717 C C . ILE A 1 94 ? -12.366 9.831 7.214 1.00 90.94 94 ILE A C 1
ATOM 719 O O . ILE A 1 94 ? -12.258 10.935 6.689 1.00 90.94 94 ILE A O 1
ATOM 723 N N . SER A 1 95 ? -11.423 8.893 7.089 1.00 90.56 95 SER A N 1
ATOM 724 C CA . SER A 1 95 ? -10.207 9.100 6.294 1.00 90.56 95 SER A CA 1
ATOM 725 C C . SER A 1 95 ? -10.414 8.967 4.778 1.00 90.56 95 SER A C 1
ATOM 727 O O . SER A 1 95 ? -9.455 9.119 4.024 1.00 90.56 95 SER A O 1
ATOM 729 N N . GLY A 1 96 ? -11.637 8.682 4.312 1.00 92.81 96 GLY A N 1
ATOM 730 C CA . GLY A 1 96 ? -11.975 8.577 2.889 1.00 92.81 96 GLY A CA 1
ATOM 731 C C . GLY A 1 96 ? -11.571 7.259 2.215 1.00 92.81 96 GLY A C 1
ATOM 732 O O . GLY A 1 96 ? -11.736 7.108 1.002 1.00 92.81 96 GLY A O 1
ATOM 733 N N . VAL A 1 97 ? -11.076 6.275 2.973 1.00 95.44 97 VAL A N 1
ATOM 734 C CA . VAL A 1 97 ? -10.750 4.941 2.442 1.00 95.44 97 VAL A CA 1
ATOM 735 C C . VAL A 1 97 ? -12.027 4.214 2.019 1.00 95.44 97 VAL A C 1
ATOM 737 O O . VAL A 1 97 ? -12.059 3.607 0.951 1.00 95.44 97 VAL A O 1
ATOM 740 N N . PHE A 1 98 ? -13.097 4.316 2.806 1.00 96.62 98 PHE A N 1
ATOM 741 C CA . PHE A 1 98 ? -14.436 3.833 2.455 1.00 96.62 98 PHE A CA 1
ATOM 742 C C . PHE A 1 98 ? -15.446 4.985 2.476 1.00 96.62 98 PHE A C 1
ATOM 744 O O . PHE A 1 98 ? -15.197 6.033 3.065 1.00 96.62 98 PHE A O 1
ATOM 751 N N . ALA A 1 99 ? -16.595 4.800 1.833 1.00 95.31 99 ALA A N 1
ATOM 752 C CA . ALA A 1 99 ? -17.734 5.699 1.998 1.00 95.31 99 ALA A CA 1
ATOM 753 C C . ALA A 1 99 ? -18.787 5.033 2.891 1.00 95.31 99 ALA A C 1
ATOM 755 O O . ALA A 1 99 ? -19.034 3.836 2.752 1.00 95.31 99 ALA A O 1
ATOM 756 N N . SER A 1 100 ? -19.415 5.800 3.780 1.00 92.44 100 SER A N 1
ATOM 757 C CA . SER A 1 100 ? -20.513 5.340 4.638 1.00 92.44 100 SER A CA 1
ATOM 758 C C . SER A 1 100 ? -21.826 5.995 4.211 1.00 92.44 100 SER A C 1
ATOM 760 O O . SER A 1 100 ? -21.836 7.172 3.852 1.00 92.44 100 SER A O 1
ATOM 762 N N . SER A 1 101 ? -22.939 5.256 4.253 1.00 86.06 101 SER A N 1
ATOM 763 C CA . SER A 1 101 ? -24.281 5.835 4.083 1.00 86.06 101 SER A CA 1
ATOM 764 C C . SER A 1 101 ? -24.780 6.588 5.321 1.00 86.06 101 SER A C 1
ATOM 766 O O . SER A 1 101 ? -25.800 7.261 5.236 1.00 86.06 101 SER A O 1
ATOM 768 N N . ASP A 1 102 ? -24.078 6.480 6.451 1.00 78.38 102 ASP A N 1
ATOM 769 C CA . ASP A 1 102 ? -24.398 7.176 7.698 1.00 78.38 102 ASP A CA 1
ATOM 770 C C . ASP A 1 102 ? -23.678 8.540 7.766 1.00 78.38 102 ASP A C 1
ATOM 772 O O . ASP A 1 102 ? -22.444 8.566 7.862 1.00 78.38 102 ASP A O 1
ATOM 776 N N . PRO A 1 103 ? -24.410 9.674 7.762 1.00 57.78 103 PRO A N 1
ATOM 777 C CA . PRO A 1 103 ? -23.829 11.010 7.897 1.00 57.78 103 PRO A CA 1
ATOM 778 C C . PRO A 1 103 ? -23.142 11.246 9.250 1.00 57.78 103 PRO A C 1
ATOM 780 O O . PRO A 1 103 ? -22.239 12.078 9.337 1.00 57.78 103 PRO A O 1
ATOM 783 N N . SER A 1 104 ? -23.529 10.513 10.305 1.00 61.81 104 SER A N 1
ATOM 784 C CA . SER A 1 104 ? -22.950 10.660 11.648 1.00 61.81 104 SER A CA 1
ATOM 785 C C . SER A 1 104 ? -21.506 10.165 11.727 1.00 61.81 104 SER A C 1
ATOM 787 O O . SER A 1 104 ? -20.752 10.608 12.591 1.00 61.81 104 SER A O 1
ATOM 789 N N . ALA A 1 105 ? -21.075 9.323 10.777 1.00 53.47 105 ALA A N 1
ATOM 790 C CA . ALA A 1 105 ? -19.676 8.931 10.650 1.00 53.47 105 ALA A CA 1
ATOM 791 C C . ALA A 1 105 ? -18.759 10.137 10.377 1.00 53.47 105 ALA A C 1
ATOM 793 O O . ALA A 1 105 ? -17.575 10.053 10.670 1.00 53.47 105 ALA A O 1
ATOM 794 N N . TYR A 1 106 ? -19.293 11.248 9.858 1.00 51.06 106 TYR A N 1
ATOM 795 C CA . TYR A 1 106 ? -18.536 12.446 9.482 1.00 51.06 106 TYR A CA 1
ATOM 796 C C . TYR A 1 106 ? -18.762 13.644 10.421 1.00 51.06 106 TYR A C 1
ATOM 798 O O . TYR A 1 106 ? -18.094 14.667 10.274 1.00 51.06 106 TYR A O 1
ATOM 806 N N . ALA A 1 107 ? -19.692 13.546 11.377 1.00 50.06 107 ALA A N 1
ATOM 807 C CA . ALA A 1 107 ? -20.095 14.667 12.220 1.00 50.06 107 ALA A CA 1
ATOM 808 C C . ALA A 1 107 ? -19.346 14.669 13.563 1.00 50.06 107 ALA A C 1
ATOM 810 O O . ALA A 1 107 ? -19.484 13.760 14.375 1.00 50.06 107 ALA A O 1
ATOM 811 N N . THR A 1 108 ? -18.600 15.741 13.832 1.00 45.38 108 THR A N 1
ATOM 812 C CA . THR A 1 108 ? -18.017 16.060 15.151 1.00 45.38 108 THR A CA 1
ATOM 813 C C . THR A 1 108 ? -18.966 16.896 16.030 1.00 45.38 108 THR A C 1
ATOM 815 O O . THR A 1 108 ? -18.518 17.547 16.970 1.00 45.38 108 THR A O 1
ATOM 818 N N . GLY A 1 109 ? -20.262 16.936 15.699 1.00 41.53 109 GLY A N 1
ATOM 819 C CA . GLY A 1 109 ? -21.287 17.745 16.372 1.00 41.53 109 GLY A CA 1
ATOM 820 C C . GLY A 1 109 ? -22.121 16.961 17.390 1.00 41.53 109 GLY A C 1
ATOM 821 O O . GLY A 1 109 ? -22.190 15.736 17.336 1.00 41.53 109 GLY A O 1
ATOM 822 N N . SER A 1 110 ? -22.737 17.689 18.324 1.00 40.34 110 SER A N 1
ATOM 823 C CA . SER A 1 110 ? -23.518 17.191 19.465 1.00 40.34 110 SER A CA 1
ATOM 824 C C . SER A 1 110 ? -24.683 16.251 19.089 1.00 40.34 110 SER A C 1
ATOM 826 O O . SER A 1 110 ? -25.221 16.347 17.986 1.00 40.34 110 SER A O 1
ATOM 828 N N . PRO A 1 111 ? -25.121 15.360 20.007 1.00 46.19 111 PRO A N 1
ATOM 829 C CA . PRO A 1 111 ? -25.978 14.206 19.693 1.00 46.19 111 PRO A CA 1
ATOM 830 C C . PRO A 1 111 ? -27.451 14.522 19.376 1.00 46.19 111 PRO A C 1
ATOM 832 O O . PRO A 1 111 ? -28.233 13.600 19.156 1.00 46.19 111 PRO A O 1
ATOM 835 N N . ASP A 1 112 ? -27.865 15.787 19.373 1.00 42.75 112 ASP A N 1
ATOM 836 C CA . ASP A 1 112 ? -29.264 16.131 19.667 1.00 42.75 112 ASP A CA 1
ATOM 837 C C . ASP A 1 112 ? -30.219 16.228 18.471 1.00 42.75 112 ASP A C 1
ATOM 839 O O . ASP A 1 112 ? -31.368 16.622 18.650 1.00 42.75 112 ASP A O 1
ATOM 843 N N . GLN A 1 113 ? -29.826 15.827 17.258 1.00 44.34 113 GLN A N 1
ATOM 844 C CA . GLN A 1 113 ? -30.772 15.744 16.130 1.00 44.34 113 GLN A CA 1
ATOM 845 C C . GLN A 1 113 ? -30.532 14.529 15.225 1.00 44.34 113 GLN A C 1
ATOM 847 O O . GLN A 1 113 ? -30.376 14.650 14.011 1.00 44.34 113 GLN A O 1
ATOM 852 N N . ALA A 1 114 ? -30.533 13.326 15.801 1.00 46.81 114 ALA A N 1
ATOM 853 C CA . ALA A 1 114 ? -30.677 12.096 15.027 1.00 46.81 114 ALA A CA 1
ATOM 854 C C . ALA A 1 114 ? -32.169 11.747 14.884 1.00 46.81 114 ALA A C 1
ATOM 856 O O . ALA A 1 114 ? -32.744 11.039 15.708 1.00 46.81 114 ALA A O 1
ATOM 857 N N . ASN A 1 115 ? -32.807 12.230 13.814 1.00 43.88 115 ASN A N 1
ATOM 858 C CA . ASN A 1 115 ? -34.037 11.606 13.328 1.00 43.88 115 ASN A CA 1
ATOM 859 C C . ASN A 1 115 ? -33.684 10.177 12.892 1.00 43.88 115 ASN A C 1
ATOM 861 O O . ASN A 1 115 ? -33.138 9.970 11.808 1.00 43.88 115 ASN A O 1
ATOM 865 N N . HIS A 1 116 ? -33.964 9.210 13.767 1.00 47.00 116 HIS A N 1
ATOM 866 C CA . HIS A 1 116 ? -33.845 7.781 13.510 1.00 47.00 116 HIS A CA 1
ATOM 867 C C . HIS A 1 116 ? -34.657 7.396 12.267 1.00 47.00 116 HIS A C 1
ATOM 869 O O . HIS A 1 116 ? -35.867 7.184 12.327 1.00 47.00 116 HIS A O 1
ATOM 875 N N . ARG A 1 117 ? -33.977 7.271 11.128 1.00 50.31 117 ARG A N 1
ATOM 876 C CA . ARG A 1 117 ? -34.345 6.266 10.136 1.00 50.31 117 ARG A CA 1
ATOM 877 C C . ARG A 1 117 ? -33.480 5.048 10.418 1.00 50.31 117 ARG A C 1
ATOM 879 O O . ARG A 1 117 ? -32.258 5.158 10.386 1.00 50.31 117 ARG A O 1
ATOM 886 N N . ASP A 1 118 ? -34.127 3.916 10.685 1.00 54.56 118 ASP A N 1
ATOM 887 C CA . ASP A 1 118 ? -33.551 2.565 10.769 1.00 54.56 118 ASP A CA 1
ATOM 888 C C . ASP A 1 118 ? -32.991 2.099 9.409 1.00 54.56 118 ASP A C 1
ATOM 890 O O . ASP A 1 118 ? -33.263 0.998 8.931 1.00 54.56 118 ASP A O 1
ATOM 894 N N . GLU A 1 119 ? -32.248 2.958 8.716 1.00 65.81 119 GLU A N 1
ATOM 895 C CA . GLU A 1 119 ? -31.579 2.584 7.484 1.00 65.81 119 GLU A CA 1
ATOM 896 C C . GLU A 1 119 ? -30.273 1.884 7.854 1.00 65.81 119 GLU A C 1
ATOM 898 O O . GLU A 1 119 ? -29.406 2.438 8.535 1.00 65.81 119 GLU A O 1
ATOM 903 N N . VAL A 1 120 ? -30.153 0.621 7.449 1.00 82.50 120 VAL A N 1
ATOM 904 C CA . VAL A 1 120 ? -28.970 -0.188 7.734 1.00 82.50 120 VAL A CA 1
ATOM 905 C C . VAL A 1 120 ? -27.748 0.495 7.120 1.00 82.50 120 VAL A C 1
ATOM 907 O O . VAL A 1 120 ? -27.698 0.726 5.913 1.00 82.50 120 VAL A O 1
ATOM 910 N N . VAL A 1 121 ? -26.752 0.814 7.952 1.00 89.12 121 VAL A N 1
ATOM 911 C CA . VAL A 1 121 ? -25.526 1.485 7.503 1.00 89.12 121 VAL A CA 1
ATOM 912 C C . VAL A 1 121 ? -24.781 0.606 6.500 1.00 89.12 121 VAL A C 1
ATOM 914 O O . VAL A 1 121 ? -24.426 -0.539 6.792 1.00 89.12 121 VAL A O 1
ATOM 917 N N . MET A 1 122 ? -24.515 1.175 5.327 1.00 94.06 122 MET A N 1
ATOM 918 C CA . MET A 1 122 ? -23.807 0.538 4.226 1.00 94.06 122 MET A CA 1
ATOM 919 C C . MET A 1 122 ? -22.432 1.174 4.045 1.00 94.06 122 MET A C 1
ATOM 921 O O . MET A 1 122 ? -22.316 2.392 3.897 1.00 94.06 122 MET A O 1
ATOM 925 N N . TYR A 1 123 ? -21.402 0.336 3.968 1.00 96.50 123 TYR A N 1
ATOM 926 C CA . TYR A 1 123 ? -20.045 0.737 3.613 1.00 96.50 123 TYR A CA 1
ATOM 927 C C . TYR A 1 123 ? -19.773 0.424 2.145 1.00 96.50 123 TYR A C 1
ATOM 929 O O . TYR A 1 123 ? -20.017 -0.688 1.675 1.00 96.50 123 TYR A O 1
ATOM 937 N N . LYS A 1 124 ? -19.261 1.413 1.417 1.00 97.25 124 LYS A N 1
ATOM 938 C CA . LYS A 1 124 ? -19.051 1.385 -0.032 1.00 97.25 124 LYS A CA 1
ATOM 939 C C . LYS A 1 124 ? -17.575 1.524 -0.374 1.00 97.25 124 LYS A C 1
ATOM 941 O O . LYS A 1 124 ? -16.849 2.294 0.258 1.00 97.25 124 LYS A O 1
ATOM 946 N N . LEU A 1 125 ? -17.153 0.823 -1.426 1.00 97.44 125 LEU A N 1
ATOM 947 C CA . LEU A 1 125 ? -15.817 0.999 -1.991 1.00 97.44 125 LEU A CA 1
ATOM 948 C C . LEU A 1 125 ? -15.696 2.360 -2.691 1.00 97.44 125 LEU A C 1
ATOM 950 O O . LEU A 1 125 ? -16.460 2.668 -3.612 1.00 97.44 125 LEU A O 1
ATOM 954 N N . THR A 1 126 ? -14.684 3.129 -2.306 1.00 97.25 126 THR A N 1
ATOM 955 C CA . THR A 1 126 ? -14.228 4.345 -2.996 1.00 97.25 126 THR A CA 1
ATOM 956 C C . THR A 1 126 ? -13.234 3.972 -4.102 1.00 97.25 126 THR A C 1
ATOM 958 O O . THR A 1 126 ? -12.799 2.818 -4.169 1.00 97.25 126 THR A O 1
ATOM 961 N N . PRO A 1 127 ? -12.819 4.907 -4.977 1.00 94.94 127 PRO A N 1
ATOM 962 C CA . PRO A 1 127 ? -11.725 4.645 -5.911 1.00 94.94 127 PRO A CA 1
ATOM 963 C C . PRO A 1 127 ? -10.458 4.123 -5.217 1.00 94.94 127 PRO A C 1
ATOM 965 O O . PRO A 1 127 ? -9.842 3.188 -5.716 1.00 94.94 127 PRO A O 1
ATOM 968 N N . MET A 1 128 ? -10.126 4.647 -4.031 1.00 93.69 128 MET A N 1
ATOM 969 C CA . MET A 1 128 ? -8.973 4.197 -3.247 1.00 93.69 128 MET A CA 1
ATOM 970 C C . MET A 1 128 ? -9.126 2.744 -2.783 1.00 93.69 128 MET A C 1
ATOM 972 O O . MET A 1 128 ? -8.257 1.921 -3.058 1.00 93.69 128 MET A O 1
ATOM 976 N N . SER A 1 129 ? -10.225 2.393 -2.106 1.00 95.62 129 SER A N 1
ATOM 977 C CA . SER A 1 129 ? -10.406 1.023 -1.595 1.00 95.62 129 SER A CA 1
ATOM 978 C C . SER A 1 129 ? -10.650 -0.011 -2.694 1.00 95.62 129 SER A C 1
ATOM 980 O O . SER A 1 129 ? -10.373 -1.189 -2.478 1.00 95.62 129 SER A O 1
ATOM 982 N N . ARG A 1 130 ? -11.084 0.396 -3.896 1.00 94.00 130 ARG A N 1
ATOM 983 C CA . ARG A 1 130 ? -11.131 -0.494 -5.073 1.00 94.00 130 ARG A CA 1
ATOM 984 C C . ARG A 1 130 ? -9.751 -0.990 -5.487 1.00 94.00 130 ARG A C 1
ATOM 986 O O . ARG A 1 130 ? -9.647 -2.138 -5.903 1.00 94.00 130 ARG A O 1
ATOM 993 N N . LEU A 1 131 ? -8.707 -0.173 -5.328 1.00 93.31 131 LEU A N 1
ATOM 994 C CA . LEU A 1 131 ? -7.332 -0.583 -5.631 1.00 93.31 131 LEU A CA 1
ATOM 995 C C . LEU A 1 131 ? -6.799 -1.648 -4.660 1.00 93.31 131 LEU A C 1
ATOM 997 O O . LEU A 1 131 ? -5.783 -2.271 -4.950 1.00 93.31 131 LEU A O 1
ATOM 1001 N N . LEU A 1 132 ? -7.464 -1.864 -3.519 1.00 94.50 132 LEU A N 1
ATOM 1002 C CA . LEU A 1 132 ? -7.064 -2.844 -2.503 1.00 94.50 132 LEU A CA 1
ATOM 1003 C C . LEU A 1 132 ? -7.680 -4.234 -2.717 1.00 94.50 132 LEU A C 1
ATOM 1005 O O . LEU A 1 132 ? -7.285 -5.171 -2.030 1.00 94.50 132 LEU A O 1
ATOM 1009 N N . VAL A 1 133 ? -8.644 -4.377 -3.631 1.00 93.06 133 VAL A N 1
ATOM 1010 C CA . VAL A 1 133 ? -9.332 -5.650 -3.902 1.00 93.06 133 VAL A CA 1
ATOM 1011 C C . VAL A 1 133 ? -8.358 -6.629 -4.569 1.00 93.06 133 VAL A C 1
ATOM 1013 O O . VAL A 1 133 ? -7.799 -6.330 -5.624 1.00 93.06 133 VAL A O 1
ATOM 1016 N N . ASP A 1 134 ? -8.148 -7.806 -3.975 1.00 82.62 134 ASP A N 1
ATOM 1017 C CA . ASP A 1 134 ? -7.114 -8.774 -4.388 1.00 82.62 134 ASP A CA 1
ATOM 1018 C C . ASP A 1 134 ? -7.617 -9.863 -5.362 1.00 82.62 134 ASP A C 1
ATOM 1020 O O . ASP A 1 134 ? -6.902 -10.792 -5.742 1.00 82.62 134 ASP A O 1
ATOM 1024 N N . ARG A 1 135 ? -8.859 -9.750 -5.850 1.00 64.12 135 ARG A N 1
ATOM 1025 C CA . ARG A 1 135 ? -9.498 -10.732 -6.755 1.00 64.12 135 ARG A CA 1
ATOM 1026 C C . ARG A 1 135 ? -8.745 -11.046 -8.051 1.00 64.12 135 ARG A C 1
ATOM 1028 O O . ARG A 1 135 ? -8.994 -12.104 -8.628 1.00 64.12 135 ARG A O 1
ATOM 1035 N N . TYR A 1 136 ? -7.828 -10.186 -8.492 1.00 52.56 136 TYR A N 1
ATOM 1036 C CA . TYR A 1 136 ? -7.008 -10.432 -9.682 1.00 52.56 136 TYR A CA 1
ATOM 1037 C C . TYR A 1 136 ? -5.571 -10.869 -9.368 1.00 52.56 136 TYR A C 1
ATOM 1039 O O . TYR A 1 136 ? -4.866 -11.255 -10.299 1.00 52.56 136 TYR A O 1
ATOM 1047 N N . LYS A 1 137 ? -5.141 -10.852 -8.090 1.00 59.41 137 LYS A N 1
ATOM 1048 C CA . LYS A 1 137 ? -3.784 -11.134 -7.552 1.00 59.41 137 LYS A CA 1
ATOM 1049 C C . LYS A 1 137 ? -2.606 -10.388 -8.197 1.00 59.41 137 LYS A C 1
ATOM 1051 O O . LYS A 1 137 ? -1.518 -10.337 -7.636 1.00 59.41 137 LYS A O 1
ATOM 1056 N N . ILE A 1 138 ? -2.794 -9.810 -9.375 1.00 58.28 138 ILE A N 1
ATOM 1057 C CA . ILE A 1 138 ? -1.824 -9.040 -10.135 1.00 58.28 138 ILE A CA 1
ATOM 1058 C C . ILE A 1 138 ? -2.311 -7.594 -10.085 1.00 58.28 138 ILE A C 1
ATOM 1060 O O . ILE A 1 138 ? -3.423 -7.306 -10.518 1.00 58.28 138 ILE A O 1
ATOM 1064 N N . GLY A 1 139 ? -1.495 -6.699 -9.528 1.00 65.38 139 GLY A N 1
ATOM 1065 C CA . GLY A 1 139 ? -1.772 -5.259 -9.541 1.00 65.38 139 GLY A CA 1
ATOM 1066 C C . GLY A 1 139 ? -2.542 -4.696 -8.339 1.00 65.38 139 GLY A C 1
ATOM 1067 O O . GLY A 1 139 ? -2.757 -3.489 -8.304 1.00 65.38 139 GLY A O 1
ATOM 1068 N N . SER A 1 140 ? -2.943 -5.506 -7.345 1.00 87.25 140 SER A N 1
ATOM 1069 C CA . SER A 1 140 ? -3.617 -4.977 -6.143 1.00 87.25 140 SER A CA 1
ATOM 1070 C C . SER A 1 140 ? -2.653 -4.174 -5.270 1.00 87.25 140 SER A C 1
ATOM 1072 O O . SER A 1 140 ? -1.584 -4.670 -4.897 1.00 87.25 140 SER A O 1
ATOM 1074 N N . MET A 1 141 ? -3.037 -2.950 -4.893 1.00 92.31 141 MET A N 1
ATOM 1075 C CA . MET A 1 141 ? -2.293 -2.062 -3.981 1.00 92.31 141 MET A CA 1
ATOM 1076 C C . MET A 1 141 ? -2.177 -2.630 -2.556 1.00 92.31 141 MET A C 1
ATOM 1078 O O . MET A 1 141 ? -1.440 -2.079 -1.737 1.00 92.31 141 MET A O 1
ATOM 1082 N N . SER A 1 142 ? -2.853 -3.743 -2.248 1.00 93.38 142 SER A N 1
ATOM 1083 C CA . SER A 1 142 ? -2.733 -4.450 -0.969 1.00 93.38 142 SER A CA 1
ATOM 1084 C C . SER A 1 142 ? -1.277 -4.807 -0.631 1.00 93.38 142 SER A C 1
ATOM 1086 O O . SER A 1 142 ? -0.850 -4.610 0.508 1.00 93.38 142 SER A O 1
ATOM 1088 N N . TYR A 1 143 ? -0.490 -5.252 -1.618 1.00 92.56 143 TYR A N 1
ATOM 1089 C CA . TYR A 1 143 ? 0.932 -5.566 -1.443 1.00 92.56 143 TYR A CA 1
ATOM 1090 C C . TYR A 1 143 ? 1.759 -4.331 -1.087 1.00 92.56 143 TYR A C 1
ATOM 1092 O O . TYR A 1 143 ? 2.646 -4.413 -0.239 1.00 92.56 143 TYR A O 1
ATOM 1100 N N . LEU A 1 144 ? 1.448 -3.181 -1.694 1.00 94.31 144 LEU A N 1
ATOM 1101 C CA . LEU A 1 144 ? 2.123 -1.925 -1.385 1.00 94.31 144 LEU A CA 1
ATOM 1102 C C . LEU A 1 144 ? 1.830 -1.490 0.052 1.00 94.31 144 LEU A C 1
ATOM 1104 O O . LEU A 1 144 ? 2.759 -1.150 0.782 1.00 94.31 144 LEU A O 1
ATOM 1108 N N . VAL A 1 145 ? 0.567 -1.574 0.486 1.00 95.56 145 VAL A N 1
ATOM 1109 C CA . VAL A 1 145 ? 0.190 -1.304 1.881 1.00 95.56 145 VAL A CA 1
ATOM 1110 C C . VAL A 1 145 ? 0.978 -2.209 2.822 1.00 95.56 145 VAL A C 1
ATOM 1112 O O . VAL A 1 145 ? 1.649 -1.698 3.713 1.00 95.56 145 VAL A O 1
ATOM 1115 N N . GLN A 1 146 ? 0.952 -3.528 2.601 1.00 94.31 146 GLN A N 1
ATOM 1116 C CA . GLN A 1 146 ? 1.653 -4.509 3.438 1.00 94.31 146 GLN A CA 1
ATOM 1117 C C . GLN A 1 146 ? 3.167 -4.263 3.498 1.00 94.31 146 GLN A C 1
ATOM 1119 O O . GLN A 1 146 ? 3.763 -4.420 4.562 1.00 94.31 146 GLN A O 1
ATOM 1124 N N . PHE A 1 147 ? 3.786 -3.858 2.386 1.00 95.25 147 PHE A N 1
ATOM 1125 C CA . PHE A 1 147 ? 5.209 -3.529 2.330 1.00 95.25 147 PHE A CA 1
ATOM 1126 C C . PHE A 1 147 ? 5.555 -2.247 3.106 1.00 95.25 147 PHE A C 1
ATOM 1128 O O . PHE A 1 147 ? 6.510 -2.242 3.887 1.00 95.25 147 PHE A O 1
ATOM 1135 N N . LEU A 1 148 ? 4.784 -1.171 2.925 1.00 95.44 148 LEU A N 1
ATOM 1136 C CA . LEU A 1 148 ? 5.060 0.133 3.545 1.00 95.44 148 LEU A CA 1
ATOM 1137 C C . LEU A 1 148 ? 4.895 0.115 5.068 1.00 95.44 148 LEU A C 1
ATOM 1139 O O . LEU A 1 148 ? 5.584 0.841 5.778 1.00 95.44 148 LEU A O 1
ATOM 1143 N N . VAL A 1 149 ? 4.000 -0.734 5.570 1.00 95.69 149 VAL A N 1
ATOM 1144 C CA . VAL A 1 149 ? 3.734 -0.908 7.006 1.00 95.69 149 VAL A CA 1
ATOM 1145 C C . VAL A 1 149 ? 4.392 -2.163 7.590 1.00 95.69 149 VAL A C 1
ATOM 1147 O O . VAL A 1 149 ? 4.093 -2.556 8.719 1.00 95.69 149 VAL A O 1
ATOM 1150 N N . ASN A 1 150 ? 5.265 -2.825 6.826 1.00 94.75 150 ASN A N 1
ATOM 1151 C CA . ASN A 1 150 ? 6.032 -3.966 7.308 1.00 94.75 150 ASN A CA 1
ATOM 1152 C C . ASN A 1 150 ? 6.964 -3.514 8.448 1.00 94.75 150 ASN A C 1
ATOM 1154 O O . ASN A 1 150 ? 7.569 -2.447 8.318 1.00 94.75 150 ASN A O 1
ATOM 1158 N N . PRO A 1 151 ? 7.149 -4.306 9.524 1.00 93.44 151 PRO A N 1
ATOM 1159 C CA . PRO A 1 151 ? 8.096 -3.977 10.585 1.00 93.44 151 PRO A CA 1
ATOM 1160 C C . PRO A 1 151 ? 9.482 -3.571 10.070 1.00 93.44 151 PRO A C 1
ATOM 1162 O O . PRO A 1 151 ? 9.995 -2.558 10.520 1.00 93.44 151 PRO A O 1
ATOM 1165 N N . LEU A 1 152 ? 10.037 -4.269 9.070 1.00 92.81 152 LEU A N 1
ATOM 1166 C CA . LEU A 1 152 ? 11.334 -3.924 8.471 1.00 92.81 152 LEU A CA 1
ATOM 1167 C C . LEU A 1 152 ? 11.360 -2.514 7.866 1.00 92.81 152 LEU A C 1
ATOM 1169 O O . LEU A 1 152 ? 12.388 -1.849 7.924 1.00 92.81 152 LEU A O 1
ATOM 1173 N N . THR A 1 153 ? 10.249 -2.054 7.293 1.00 92.75 153 THR A N 1
ATOM 1174 C CA . THR A 1 153 ? 10.138 -0.707 6.718 1.00 92.75 153 THR A CA 1
ATOM 1175 C C . THR A 1 153 ? 9.868 0.331 7.806 1.00 92.75 153 THR A C 1
ATOM 1177 O O . THR A 1 153 ? 10.454 1.407 7.793 1.00 92.75 153 THR A O 1
ATOM 1180 N N . VAL A 1 154 ? 8.995 0.024 8.769 1.00 94.38 154 VAL A N 1
ATOM 1181 C CA . VAL A 1 154 ? 8.563 0.991 9.789 1.00 94.38 154 VAL A CA 1
ATOM 1182 C C . VAL A 1 154 ? 9.648 1.245 10.835 1.00 94.38 154 VAL A C 1
ATOM 1184 O O . VAL A 1 154 ? 9.862 2.397 11.212 1.00 94.38 154 VAL A O 1
ATOM 1187 N N . THR A 1 155 ? 10.371 0.212 11.285 1.00 94.06 155 THR A N 1
ATOM 1188 C CA . THR A 1 155 ? 11.412 0.373 12.319 1.00 94.06 155 THR A CA 1
ATOM 1189 C C . THR A 1 155 ? 12.566 1.250 11.849 1.00 94.06 155 THR A C 1
ATOM 1191 O O . THR A 1 155 ? 13.203 1.901 12.670 1.00 94.06 155 THR A O 1
ATOM 1194 N N . THR A 1 156 ? 12.791 1.345 10.534 1.00 91.56 156 THR A N 1
ATOM 1195 C CA . THR A 1 156 ? 13.763 2.266 9.930 1.00 91.56 156 THR A CA 1
ATOM 1196 C C . THR A 1 156 ? 13.538 3.726 10.340 1.00 91.56 156 THR A C 1
ATOM 1198 O O . THR A 1 156 ? 14.486 4.506 10.372 1.00 91.56 156 THR A O 1
ATOM 1201 N N . PHE A 1 157 ? 12.305 4.105 10.682 1.00 92.38 157 PHE A N 1
ATOM 1202 C CA . PHE A 1 157 ? 11.964 5.481 11.030 1.00 92.38 157 PHE A CA 1
ATOM 1203 C C . PHE A 1 157 ? 12.024 5.787 12.532 1.00 92.38 157 PHE A C 1
ATOM 1205 O O . PHE A 1 157 ? 11.983 6.960 12.897 1.00 92.38 157 PHE A O 1
ATOM 1212 N N . PHE A 1 158 ? 12.136 4.783 13.409 1.00 91.94 158 PHE A N 1
ATOM 1213 C CA . PHE A 1 158 ? 12.093 5.000 14.865 1.00 91.94 158 PHE A CA 1
ATOM 1214 C C . PHE A 1 158 ? 13.305 5.790 15.372 1.00 91.94 158 PHE A C 1
ATOM 1216 O O . PHE A 1 158 ? 13.152 6.731 16.151 1.00 91.94 158 PHE A O 1
ATOM 1223 N N . ASP A 1 159 ? 14.487 5.498 14.830 1.00 85.00 159 ASP A N 1
ATOM 1224 C CA . ASP A 1 159 ? 15.743 6.147 15.218 1.00 85.00 159 ASP A CA 1
ATOM 1225 C C . ASP A 1 159 ? 16.230 7.170 14.181 1.00 85.00 159 ASP A C 1
ATOM 1227 O O . ASP A 1 159 ? 17.413 7.504 14.120 1.00 85.00 159 ASP A O 1
ATOM 1231 N N . MET A 1 160 ? 15.316 7.728 13.376 1.00 89.50 160 MET A N 1
ATOM 1232 C CA . MET A 1 160 ? 15.654 8.711 12.335 1.00 89.50 160 MET A CA 1
ATOM 1233 C C . MET A 1 160 ? 16.424 9.917 12.900 1.00 89.50 160 MET A C 1
ATOM 1235 O O . MET A 1 160 ? 17.343 10.435 12.272 1.00 89.50 160 MET A O 1
ATOM 1239 N N . HIS A 1 161 ? 16.090 10.340 14.120 1.00 90.56 161 HIS A N 1
ATOM 1240 C CA . HIS A 1 161 ? 16.764 11.441 14.804 1.00 90.56 161 HIS A CA 1
ATOM 1241 C C . HIS A 1 161 ? 18.255 11.166 15.081 1.00 90.56 161 HIS A C 1
ATOM 1243 O O . HIS A 1 161 ? 19.036 12.113 15.150 1.00 90.56 161 HIS A O 1
ATOM 1249 N N . ALA A 1 162 ? 18.659 9.900 15.250 1.00 88.88 162 ALA A N 1
ATOM 1250 C CA . ALA A 1 162 ? 20.052 9.523 15.474 1.00 88.88 162 ALA A CA 1
ATOM 1251 C C . ALA A 1 162 ? 20.884 9.693 14.197 1.00 88.88 162 ALA A C 1
ATOM 1253 O O . ALA A 1 162 ? 22.002 10.195 14.264 1.00 88.88 162 ALA A O 1
ATOM 1254 N N . TRP A 1 163 ? 20.306 9.380 13.032 1.00 89.12 163 TRP A N 1
ATOM 1255 C CA . TRP A 1 163 ? 20.947 9.605 11.732 1.00 89.12 163 TRP A CA 1
ATOM 1256 C C . TRP A 1 163 ? 21.289 11.082 11.506 1.00 89.12 163 TRP A C 1
ATOM 1258 O O . TRP A 1 163 ? 22.391 11.392 11.076 1.00 89.12 163 TRP A O 1
ATOM 1268 N N . PHE A 1 164 ? 20.393 12.006 11.875 1.00 89.44 164 PHE A N 1
ATOM 1269 C CA . PHE A 1 164 ? 20.656 13.447 11.750 1.00 89.44 164 PHE A CA 1
ATOM 1270 C C . PHE A 1 164 ? 21.768 13.964 12.675 1.00 89.44 164 PHE A C 1
ATOM 1272 O O . PHE A 1 164 ? 22.308 15.039 12.429 1.00 89.44 164 PHE A O 1
ATOM 1279 N N . LYS A 1 165 ? 22.081 13.242 13.756 1.00 90.12 165 LYS A N 1
ATOM 1280 C CA . LYS A 1 165 ? 23.105 13.637 14.734 1.00 90.12 165 LYS A CA 1
ATOM 1281 C C . LYS A 1 165 ? 24.481 13.042 14.441 1.00 90.12 165 LYS A C 1
ATOM 1283 O O . LYS A 1 165 ? 25.460 13.513 15.012 1.00 90.12 165 LYS A O 1
ATOM 1288 N N . ASP A 1 166 ? 24.556 12.010 13.608 1.00 86.12 166 ASP A N 1
ATOM 1289 C CA . ASP A 1 166 ? 25.801 11.316 13.292 1.00 86.12 166 ASP A CA 1
ATOM 1290 C C . ASP A 1 166 ? 26.386 11.825 11.968 1.00 86.12 166 ASP A C 1
ATOM 1292 O O . ASP A 1 166 ? 25.890 11.526 10.883 1.00 86.12 166 ASP A O 1
ATOM 1296 N N . GLU A 1 167 ? 27.486 12.572 12.053 1.00 83.44 167 GLU A N 1
ATOM 1297 C CA . GLU A 1 167 ? 28.219 13.107 10.898 1.00 83.44 167 GLU A CA 1
ATOM 1298 C C . GLU A 1 167 ? 28.698 11.999 9.936 1.00 83.44 167 GLU A C 1
ATOM 1300 O O . GLU A 1 167 ? 28.717 12.173 8.712 1.00 83.44 167 GLU A O 1
ATOM 1305 N N . HIS A 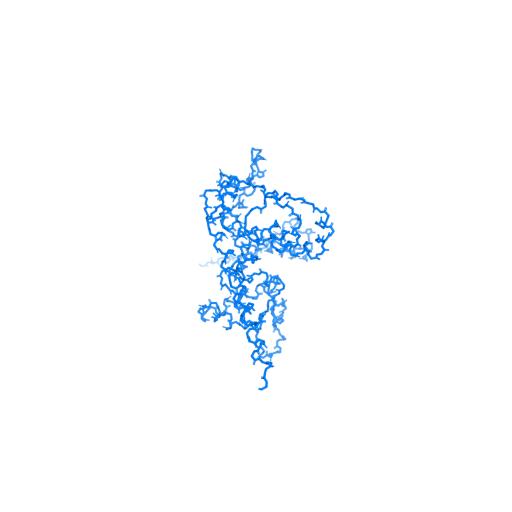1 168 ? 28.998 10.812 10.474 1.00 80.94 168 HIS A N 1
ATOM 1306 C CA . HIS A 1 168 ? 29.460 9.658 9.705 1.00 80.94 168 HIS A CA 1
ATOM 1307 C C . HIS A 1 168 ? 28.303 8.872 9.065 1.00 80.94 168 HIS A C 1
ATOM 1309 O O . HIS A 1 168 ? 28.534 8.066 8.156 1.00 80.94 168 HIS A O 1
ATOM 1315 N N . ALA A 1 169 ? 27.055 9.116 9.486 1.00 79.81 169 ALA A N 1
ATOM 1316 C CA . ALA A 1 169 ? 25.867 8.468 8.927 1.00 79.81 169 ALA A CA 1
ATOM 1317 C C . ALA A 1 169 ? 25.458 9.031 7.557 1.00 79.81 169 ALA A C 1
ATOM 1319 O O . ALA A 1 169 ? 24.655 8.407 6.867 1.00 79.81 169 ALA A O 1
ATOM 1320 N N . SER A 1 170 ? 26.056 10.143 7.112 1.00 76.50 170 SER A N 1
ATOM 1321 C CA . SER A 1 170 ? 25.792 10.781 5.808 1.00 76.50 170 SER A CA 1
ATOM 1322 C C . SER A 1 170 ? 26.011 9.863 4.593 1.00 76.50 170 SER A C 1
ATOM 1324 O O . SER A 1 170 ? 25.445 10.096 3.527 1.00 76.50 170 SER A O 1
ATOM 1326 N N . THR A 1 171 ? 26.795 8.794 4.753 1.00 84.25 171 THR A N 1
ATOM 1327 C CA . THR A 1 171 ? 27.064 7.789 3.708 1.00 84.25 171 THR A CA 1
ATOM 1328 C C . THR A 1 171 ? 26.081 6.615 3.703 1.00 84.25 171 THR A C 1
ATOM 1330 O O . THR A 1 171 ? 26.153 5.769 2.814 1.00 84.25 171 THR A O 1
ATOM 1333 N N . LYS A 1 172 ? 25.172 6.543 4.683 1.00 88.69 172 LYS A N 1
ATOM 1334 C CA . LYS A 1 172 ? 24.237 5.431 4.887 1.00 88.69 172 LYS A CA 1
ATOM 1335 C C . LYS A 1 172 ? 22.799 5.924 4.825 1.00 88.69 172 LYS A C 1
ATOM 1337 O O . LYS A 1 172 ? 22.468 6.994 5.324 1.00 88.69 172 LYS A O 1
ATOM 1342 N N . SER A 1 173 ? 21.910 5.110 4.278 1.00 89.81 173 SER A N 1
ATOM 1343 C CA . SER A 1 173 ? 20.467 5.314 4.416 1.00 89.81 173 SER A CA 1
ATOM 1344 C C . SER A 1 173 ? 19.990 5.030 5.849 1.00 89.81 173 SER A C 1
ATOM 1346 O O . SER A 1 173 ? 20.644 4.308 6.607 1.00 89.81 173 SER A O 1
ATOM 1348 N N . PHE A 1 174 ? 18.796 5.518 6.210 1.00 89.69 174 PHE A N 1
ATOM 1349 C CA . PHE A 1 174 ? 18.137 5.124 7.465 1.00 89.69 174 PHE A CA 1
ATOM 1350 C C . PHE A 1 174 ? 18.024 3.599 7.588 1.00 89.69 174 PHE A C 1
ATOM 1352 O O . PHE A 1 174 ? 18.226 3.035 8.662 1.00 89.69 174 PHE A O 1
ATOM 1359 N N . PHE A 1 175 ? 17.720 2.926 6.473 1.00 92.19 175 PHE A N 1
ATOM 1360 C CA . PHE A 1 175 ? 17.562 1.477 6.443 1.00 92.19 175 PHE A CA 1
ATOM 1361 C C . PHE A 1 175 ? 18.876 0.778 6.808 1.00 92.19 175 PHE A C 1
ATOM 1363 O O . PHE A 1 175 ? 18.879 -0.133 7.629 1.00 92.19 175 PHE A O 1
ATOM 1370 N N . GLU A 1 176 ? 19.999 1.244 6.260 1.00 92.75 176 GLU A N 1
ATOM 1371 C CA . GLU A 1 176 ? 21.327 0.692 6.550 1.00 92.75 176 GLU A CA 1
ATOM 1372 C C . GLU A 1 176 ? 21.777 0.945 7.984 1.00 92.75 176 GLU A C 1
ATOM 1374 O O . GLU A 1 176 ? 22.408 0.073 8.577 1.00 92.75 176 GLU A O 1
ATOM 1379 N N . MET A 1 177 ? 21.438 2.101 8.559 1.00 90.69 177 MET A N 1
ATOM 1380 C CA . MET A 1 177 ? 21.746 2.388 9.961 1.00 90.69 177 MET A CA 1
ATOM 1381 C C . MET A 1 177 ? 21.019 1.442 10.918 1.00 90.69 177 MET A C 1
ATOM 1383 O O . MET A 1 177 ? 21.631 0.953 11.863 1.00 90.69 177 MET A O 1
ATOM 1387 N N . VAL A 1 178 ? 19.739 1.161 10.662 1.00 91.88 178 VAL A N 1
ATOM 1388 C CA . VAL A 1 178 ? 18.916 0.315 11.541 1.00 91.88 178 VAL A CA 1
ATOM 1389 C C . VAL A 1 178 ? 19.176 -1.176 11.313 1.00 91.88 178 VAL A C 1
ATOM 1391 O O . VAL A 1 178 ? 19.235 -1.945 12.269 1.00 91.88 178 VAL A O 1
ATOM 1394 N N . HIS A 1 179 ? 19.356 -1.602 10.060 1.00 92.44 179 HIS A N 1
ATOM 1395 C CA . HIS A 1 179 ? 19.412 -3.026 9.695 1.00 92.44 179 HIS A CA 1
ATOM 1396 C C . HIS A 1 179 ? 20.814 -3.531 9.332 1.00 92.44 179 HIS A C 1
ATOM 1398 O O . HIS A 1 179 ? 20.985 -4.715 9.037 1.00 92.44 179 HIS A O 1
ATOM 1404 N N . GLY A 1 180 ? 21.821 -2.655 9.305 1.00 92.50 180 GLY A N 1
ATOM 1405 C CA . GLY A 1 180 ? 23.220 -3.007 9.032 1.00 92.50 180 GLY A CA 1
ATOM 1406 C C . GLY A 1 180 ? 23.509 -3.475 7.600 1.00 92.50 180 GLY A C 1
ATOM 1407 O O . GLY A 1 180 ? 24.598 -3.977 7.327 1.00 92.50 180 GLY A O 1
ATOM 1408 N N . CYS A 1 181 ? 22.547 -3.358 6.683 1.00 94.06 181 CYS A N 1
ATOM 1409 C CA . CYS A 1 181 ? 22.699 -3.689 5.269 1.00 94.06 181 CYS A CA 1
ATOM 1410 C C . CYS A 1 181 ? 21.730 -2.872 4.413 1.00 94.06 181 CYS A C 1
ATOM 1412 O O . CYS A 1 181 ? 20.740 -2.342 4.920 1.00 94.06 181 CYS A O 1
ATOM 1414 N N . SER A 1 182 ? 22.002 -2.771 3.113 1.00 93.19 182 SER A N 1
ATOM 1415 C CA . SER A 1 182 ? 21.117 -2.053 2.196 1.00 93.19 182 SER A CA 1
ATOM 1416 C C . SER A 1 182 ? 19.783 -2.779 2.006 1.00 93.19 182 SER A C 1
ATOM 1418 O O . SER A 1 182 ? 19.668 -3.993 2.206 1.00 93.19 182 SER A O 1
ATOM 1420 N N . ARG A 1 183 ? 18.761 -2.050 1.542 1.00 91.88 183 ARG A N 1
ATOM 1421 C CA . ARG A 1 183 ? 17.445 -2.626 1.211 1.00 91.88 183 ARG A CA 1
ATOM 1422 C C . ARG A 1 183 ? 17.563 -3.811 0.247 1.00 91.88 183 ARG A C 1
ATOM 1424 O O . ARG A 1 183 ? 16.885 -4.822 0.441 1.00 91.88 183 ARG A O 1
ATOM 1431 N N . TYR A 1 184 ? 18.428 -3.685 -0.759 1.00 90.81 184 TYR A N 1
ATOM 1432 C CA . TYR A 1 184 ? 18.664 -4.711 -1.776 1.00 90.81 184 TYR A CA 1
ATOM 1433 C C . TYR A 1 184 ? 19.401 -5.923 -1.208 1.00 90.81 184 TYR A C 1
ATOM 1435 O O . TYR A 1 184 ? 19.096 -7.060 -1.564 1.00 90.81 184 TYR A O 1
ATOM 1443 N N . GLU A 1 185 ? 20.346 -5.712 -0.291 1.00 93.44 185 GLU A N 1
ATOM 1444 C CA . GLU A 1 185 ? 20.994 -6.819 0.406 1.00 93.44 185 GLU A CA 1
ATOM 1445 C C . GLU A 1 185 ? 20.026 -7.575 1.313 1.00 93.44 185 GLU A C 1
ATOM 1447 O O . GLU A 1 185 ? 20.063 -8.805 1.318 1.00 93.44 185 GLU A O 1
ATOM 1452 N N . MET A 1 186 ? 19.144 -6.872 2.030 1.00 93.56 186 MET A N 1
ATOM 1453 C CA . MET A 1 186 ? 18.090 -7.501 2.831 1.00 93.56 186 MET A CA 1
ATOM 1454 C C . MET A 1 186 ? 17.179 -8.365 1.953 1.00 93.56 186 MET A C 1
ATOM 1456 O O . MET A 1 186 ? 17.000 -9.548 2.238 1.00 93.56 186 MET A O 1
ATOM 1460 N N . ALA A 1 187 ? 16.691 -7.819 0.835 1.00 90.75 187 ALA A N 1
ATOM 1461 C CA . ALA A 1 187 ? 15.867 -8.558 -0.122 1.00 90.75 187 ALA A CA 1
ATOM 1462 C C . ALA A 1 187 ? 16.619 -9.759 -0.735 1.00 90.75 187 ALA A C 1
ATOM 1464 O O . ALA A 1 187 ? 16.046 -10.812 -1.009 1.00 90.75 187 ALA A O 1
ATOM 1465 N N . ARG A 1 188 ? 17.937 -9.668 -0.919 1.00 90.12 188 ARG A N 1
ATOM 1466 C CA . ARG A 1 188 ? 18.730 -10.823 -1.360 1.00 90.12 188 ARG A CA 1
ATOM 1467 C C . ARG A 1 188 ? 18.805 -11.923 -0.292 1.00 90.12 188 ARG A C 1
ATOM 1469 O O . ARG A 1 188 ? 18.829 -13.098 -0.647 1.00 90.12 188 ARG A O 1
ATOM 1476 N N . ARG A 1 189 ? 18.870 -11.554 0.992 1.00 92.56 189 ARG A N 1
ATOM 1477 C CA . ARG A 1 189 ? 19.028 -12.479 2.132 1.00 92.56 189 ARG A CA 1
ATOM 1478 C C . ARG A 1 189 ? 17.700 -13.082 2.608 1.00 92.56 189 ARG A C 1
ATOM 1480 O O . ARG A 1 189 ? 17.708 -14.188 3.136 1.00 92.56 189 ARG A O 1
ATOM 1487 N N . ASN A 1 190 ? 16.582 -12.380 2.428 1.00 91.88 190 ASN A N 1
ATOM 1488 C CA . ASN A 1 190 ? 15.258 -12.788 2.897 1.00 91.88 190 ASN A CA 1
ATOM 1489 C C . ASN A 1 190 ? 14.278 -12.926 1.720 1.00 91.88 190 ASN A C 1
ATOM 1491 O O . ASN A 1 190 ? 13.843 -11.934 1.137 1.00 91.88 190 ASN A O 1
ATOM 1495 N N . SER A 1 191 ? 13.917 -14.166 1.372 1.00 90.31 191 SER A N 1
ATOM 1496 C CA . SER A 1 191 ? 13.052 -14.465 0.224 1.00 90.31 191 SER A CA 1
ATOM 1497 C C . SER A 1 191 ? 11.640 -13.899 0.347 1.00 90.31 191 SER A C 1
ATOM 1499 O O . SER A 1 191 ? 11.076 -13.489 -0.669 1.00 90.31 191 SER A O 1
ATOM 1501 N N . ASP A 1 192 ? 11.082 -13.869 1.556 1.00 91.50 192 ASP A N 1
ATOM 1502 C CA . ASP A 1 192 ? 9.695 -13.460 1.798 1.00 91.50 192 ASP A CA 1
ATOM 1503 C C . ASP A 1 192 ? 9.565 -11.944 1.705 1.00 91.50 192 ASP A C 1
ATOM 1505 O O . ASP A 1 192 ? 8.688 -11.423 1.015 1.00 91.50 192 ASP A O 1
ATOM 1509 N N . ASP A 1 193 ? 10.510 -11.234 2.318 1.00 91.00 193 ASP A N 1
ATOM 1510 C CA . ASP A 1 193 ? 10.629 -9.786 2.190 1.00 91.00 193 ASP A CA 1
ATOM 1511 C C . ASP A 1 193 ? 10.885 -9.369 0.731 1.00 91.00 193 ASP A C 1
ATOM 1513 O O . ASP A 1 193 ? 10.261 -8.437 0.225 1.00 91.00 193 ASP A O 1
ATOM 1517 N N . ASN A 1 194 ? 11.724 -10.111 0.007 1.00 91.38 194 ASN A N 1
ATOM 1518 C CA . ASN A 1 194 ? 11.948 -9.884 -1.419 1.00 91.38 194 ASN A CA 1
ATOM 1519 C C . ASN A 1 194 ? 10.684 -10.100 -2.255 1.00 91.38 194 ASN A C 1
ATOM 1521 O O . ASN A 1 194 ? 10.410 -9.348 -3.187 1.00 91.38 194 ASN A O 1
ATOM 1525 N N . ALA A 1 195 ? 9.915 -11.149 -1.959 1.00 89.75 195 ALA A N 1
ATOM 1526 C CA . ALA A 1 195 ? 8.661 -11.414 -2.651 1.00 89.75 195 ALA A CA 1
ATOM 1527 C C . ALA A 1 195 ? 7.648 -10.293 -2.389 1.00 89.75 195 ALA A C 1
ATOM 1529 O O . ALA A 1 195 ? 7.046 -9.785 -3.335 1.00 89.75 195 ALA A O 1
ATOM 1530 N N . LEU A 1 196 ? 7.512 -9.858 -1.133 1.00 91.25 196 LEU A N 1
ATOM 1531 C CA . LEU A 1 196 ? 6.645 -8.745 -0.757 1.00 91.25 196 LEU A CA 1
ATOM 1532 C C . LEU A 1 196 ? 7.072 -7.439 -1.441 1.00 91.25 196 LEU A C 1
ATOM 1534 O O . LEU A 1 196 ? 6.230 -6.763 -2.026 1.00 91.25 196 LEU A O 1
ATOM 1538 N N . TYR A 1 197 ? 8.368 -7.119 -1.426 1.00 91.38 197 TYR A N 1
ATOM 1539 C CA . TYR A 1 197 ? 8.925 -5.946 -2.101 1.00 91.38 197 TYR A CA 1
ATOM 1540 C C . TYR A 1 197 ? 8.624 -5.952 -3.601 1.00 91.38 197 TYR A C 1
ATOM 1542 O O . TYR A 1 197 ? 8.065 -4.990 -4.122 1.00 91.38 197 TYR A O 1
ATOM 1550 N N . ASN A 1 198 ? 8.921 -7.056 -4.292 1.00 89.31 198 ASN A N 1
ATOM 1551 C CA . ASN A 1 198 ? 8.662 -7.159 -5.728 1.00 89.31 198 ASN A CA 1
ATOM 1552 C C . ASN A 1 198 ? 7.166 -7.075 -6.046 1.00 89.31 198 ASN A C 1
ATOM 1554 O O . ASN A 1 198 ? 6.784 -6.371 -6.976 1.00 89.31 198 ASN A O 1
ATOM 1558 N N . ASN A 1 199 ? 6.304 -7.735 -5.267 1.00 89.12 199 ASN A N 1
ATOM 1559 C CA . ASN A 1 199 ? 4.855 -7.652 -5.466 1.00 89.12 199 ASN A CA 1
ATOM 1560 C C . ASN A 1 199 ? 4.331 -6.226 -5.233 1.00 89.12 199 ASN A C 1
ATOM 1562 O O . ASN A 1 199 ? 3.475 -5.764 -5.985 1.00 89.12 199 ASN A O 1
ATOM 1566 N N . ALA A 1 200 ? 4.867 -5.509 -4.240 1.00 91.81 200 ALA A N 1
ATOM 1567 C CA . ALA A 1 200 ? 4.544 -4.108 -3.990 1.00 91.81 200 ALA A CA 1
ATOM 1568 C C . ALA A 1 200 ? 4.967 -3.200 -5.156 1.00 91.81 200 ALA A C 1
ATOM 1570 O O . ALA A 1 200 ? 4.184 -2.348 -5.576 1.00 91.81 200 ALA A O 1
ATOM 1571 N N . MET A 1 201 ? 6.166 -3.401 -5.713 1.00 91.44 201 MET A N 1
ATOM 1572 C CA . MET A 1 201 ? 6.644 -2.624 -6.864 1.00 91.44 201 MET A CA 1
ATOM 1573 C C . MET A 1 201 ? 5.834 -2.926 -8.125 1.00 91.44 201 MET A C 1
ATOM 1575 O O . MET A 1 201 ? 5.359 -2.002 -8.775 1.00 91.44 201 MET A O 1
ATOM 1579 N N . VAL A 1 202 ? 5.578 -4.204 -8.423 1.00 88.50 202 VAL A N 1
ATOM 1580 C CA . VAL A 1 202 ? 4.719 -4.626 -9.544 1.00 88.50 202 VAL A CA 1
ATOM 1581 C C . VAL A 1 202 ? 3.325 -4.019 -9.424 1.00 88.50 202 VAL A C 1
ATOM 1583 O O . VAL A 1 202 ? 2.770 -3.522 -10.401 1.00 88.50 202 VAL A O 1
ATOM 1586 N N . SER A 1 203 ? 2.766 -4.033 -8.217 1.00 88.62 203 SER A N 1
ATOM 1587 C CA . SER A 1 203 ? 1.481 -3.416 -7.927 1.00 88.62 203 SER A CA 1
ATOM 1588 C C . SER A 1 203 ? 1.480 -1.916 -8.259 1.00 88.62 203 SER A C 1
ATOM 1590 O O . SER A 1 203 ? 0.625 -1.450 -9.015 1.00 88.62 203 SER A O 1
ATOM 1592 N N . ALA A 1 204 ? 2.479 -1.167 -7.775 1.00 88.88 204 ALA A N 1
ATOM 1593 C CA . ALA A 1 204 ? 2.621 0.270 -8.031 1.00 88.88 204 ALA A CA 1
ATOM 1594 C C . ALA A 1 204 ? 2.822 0.594 -9.521 1.00 88.88 204 ALA A C 1
ATOM 1596 O O . ALA A 1 204 ? 2.186 1.507 -10.062 1.00 88.88 204 ALA A O 1
ATOM 1597 N N . SER A 1 205 ? 3.670 -0.181 -10.201 1.00 89.69 205 SER A N 1
ATOM 1598 C CA . SER A 1 205 ? 3.918 -0.044 -11.635 1.00 89.69 205 SER A CA 1
ATOM 1599 C C . SER A 1 205 ? 2.663 -0.302 -12.458 1.00 89.69 205 SER A C 1
ATOM 1601 O O . SER A 1 205 ? 2.418 0.440 -13.403 1.00 89.69 205 SER A O 1
ATOM 1603 N N . HIS A 1 206 ? 1.847 -1.296 -12.098 1.00 87.56 206 HIS A N 1
ATOM 1604 C CA . HIS A 1 206 ? 0.632 -1.629 -12.841 1.00 87.56 206 HIS A CA 1
ATOM 1605 C C . HIS A 1 206 ? -0.323 -0.432 -12.945 1.00 87.56 206 HIS A C 1
ATOM 1607 O O . HIS A 1 206 ? -0.690 -0.036 -14.049 1.00 87.56 206 HIS A O 1
ATOM 1613 N N . VAL A 1 207 ? -0.672 0.185 -11.810 1.00 88.31 207 VAL A N 1
ATOM 1614 C CA . VAL A 1 207 ? -1.571 1.356 -11.774 1.00 88.31 207 VAL A CA 1
ATOM 1615 C C . VAL A 1 207 ? -0.980 2.526 -12.561 1.00 88.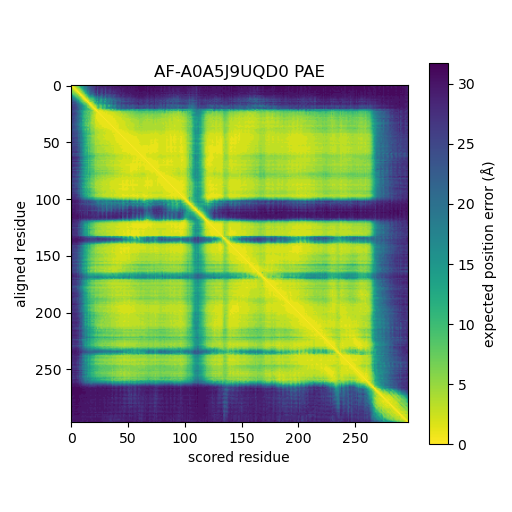31 207 VAL A C 1
ATOM 1617 O O . VAL A 1 207 ? -1.665 3.163 -13.357 1.00 88.31 207 VAL A O 1
ATOM 1620 N N . THR A 1 208 ? 0.313 2.788 -12.367 1.00 91.00 208 THR A N 1
ATOM 1621 C CA . THR A 1 208 ? 1.013 3.888 -13.041 1.00 91.00 208 THR A CA 1
ATOM 1622 C C . THR A 1 208 ? 1.013 3.701 -14.558 1.00 91.00 208 THR A C 1
ATOM 1624 O O . THR A 1 208 ? 0.717 4.628 -15.309 1.00 91.00 208 THR A O 1
ATOM 1627 N N . MET A 1 209 ? 1.300 2.487 -15.022 1.00 92.00 209 MET A N 1
ATOM 1628 C CA . MET A 1 209 ? 1.372 2.176 -16.445 1.00 92.00 209 MET A CA 1
ATOM 1629 C C . MET A 1 209 ? 0.005 2.115 -17.108 1.00 92.00 209 MET A C 1
ATOM 1631 O O . MET A 1 209 ? -0.103 2.512 -18.263 1.00 92.00 209 MET A O 1
ATOM 1635 N N . GLU A 1 210 ? -1.042 1.693 -16.399 1.00 90.06 210 GLU A N 1
ATOM 1636 C CA . GLU A 1 210 ? -2.415 1.789 -16.899 1.00 90.06 210 GLU A CA 1
ATOM 1637 C C . GLU A 1 210 ? -2.772 3.242 -17.252 1.00 90.06 210 GLU A C 1
ATOM 1639 O O . GLU A 1 210 ? -3.321 3.502 -18.322 1.00 90.06 210 GLU A O 1
ATOM 1644 N N . ILE A 1 211 ? -2.379 4.198 -16.403 1.00 92.94 211 ILE A N 1
ATOM 1645 C CA . ILE A 1 211 ? -2.578 5.630 -16.655 1.00 92.94 211 ILE A CA 1
ATOM 1646 C C . ILE A 1 211 ? -1.698 6.103 -17.816 1.00 92.94 211 ILE A C 1
ATOM 1648 O O . ILE A 1 211 ? -2.214 6.669 -18.776 1.00 92.94 211 ILE A O 1
ATOM 1652 N N . ILE A 1 212 ? -0.384 5.851 -17.767 1.00 95.50 212 ILE A N 1
ATOM 1653 C CA . ILE A 1 212 ? 0.552 6.325 -18.801 1.00 95.50 212 ILE A CA 1
ATOM 1654 C C . ILE A 1 212 ? 0.139 5.816 -20.186 1.00 95.50 212 ILE A C 1
ATOM 1656 O O . ILE A 1 212 ? 0.098 6.593 -21.138 1.00 95.50 212 ILE A O 1
ATOM 1660 N N . LEU A 1 213 ? -0.184 4.526 -20.311 1.00 95.06 213 LEU A N 1
ATOM 1661 C CA . LEU A 1 213 ? -0.558 3.927 -21.591 1.00 95.06 213 LEU A CA 1
ATOM 1662 C C . LEU A 1 213 ? -1.874 4.495 -22.125 1.00 95.06 213 LEU A C 1
ATOM 1664 O O . LEU A 1 213 ? -1.989 4.692 -23.333 1.00 95.06 213 LEU A O 1
ATOM 1668 N N . ARG A 1 214 ? -2.840 4.777 -21.242 1.00 94.88 214 ARG A N 1
ATOM 1669 C CA . ARG A 1 214 ? -4.140 5.335 -21.622 1.00 94.88 214 ARG A CA 1
ATOM 1670 C C . ARG A 1 214 ? -4.051 6.797 -22.052 1.00 94.88 214 ARG A C 1
ATOM 1672 O O . ARG A 1 214 ? -4.659 7.155 -23.052 1.00 94.88 214 ARG A O 1
ATOM 1679 N N . GLU A 1 215 ? -3.322 7.620 -21.302 1.00 96.38 215 GLU A N 1
ATOM 1680 C CA . GLU A 1 215 ? -3.327 9.078 -21.488 1.00 96.38 215 GLU A CA 1
ATOM 1681 C C . GLU A 1 215 ? -2.256 9.565 -22.475 1.00 96.38 215 GLU A C 1
ATOM 1683 O O . GLU A 1 215 ? -2.470 10.546 -23.176 1.00 96.38 215 GLU A O 1
ATOM 1688 N N . ALA A 1 216 ? -1.097 8.900 -22.532 1.00 95.25 216 ALA A N 1
ATOM 1689 C CA . ALA A 1 216 ? 0.067 9.385 -23.285 1.00 95.25 216 ALA A CA 1
ATOM 1690 C C . ALA A 1 216 ? 0.832 8.277 -24.029 1.00 95.25 216 ALA A C 1
ATOM 1692 O O . ALA A 1 216 ? 1.892 8.523 -24.608 1.00 95.25 216 ALA A O 1
ATOM 1693 N N . GLY A 1 217 ? 0.323 7.040 -24.024 1.00 95.12 217 GLY A N 1
ATOM 1694 C CA . GLY A 1 217 ? 1.067 5.884 -24.515 1.00 95.12 217 GLY A CA 1
ATOM 1695 C C . GLY A 1 217 ? 1.470 6.016 -25.983 1.00 95.12 217 GLY A C 1
ATOM 1696 O O . GLY A 1 217 ? 2.611 5.727 -26.338 1.00 95.12 217 GLY A O 1
ATOM 1697 N N . GLY A 1 218 ? 0.551 6.483 -26.832 1.00 95.56 218 GLY A N 1
ATOM 1698 C CA . GLY A 1 218 ? 0.811 6.674 -28.261 1.00 95.56 218 GLY A CA 1
ATOM 1699 C C . GLY A 1 218 ? 1.920 7.691 -28.534 1.00 95.56 218 GLY A C 1
ATOM 1700 O O . GLY A 1 218 ? 2.796 7.429 -29.359 1.00 95.56 218 GLY A O 1
ATOM 1701 N N . ASP A 1 219 ? 1.927 8.803 -27.800 1.00 95.88 219 ASP A N 1
ATOM 1702 C CA . ASP A 1 219 ? 2.896 9.886 -27.984 1.00 95.88 219 ASP A CA 1
ATOM 1703 C C . ASP A 1 219 ? 4.288 9.507 -27.472 1.00 95.88 219 ASP A C 1
ATOM 1705 O O . ASP A 1 219 ? 5.292 9.798 -28.123 1.00 95.88 219 ASP A O 1
ATOM 1709 N N . ILE A 1 220 ? 4.351 8.815 -26.331 1.00 95.25 220 ILE A N 1
ATOM 1710 C CA . ILE A 1 220 ? 5.615 8.408 -25.705 1.00 95.25 220 ILE A CA 1
ATOM 1711 C C . ILE A 1 220 ? 6.232 7.217 -26.447 1.00 95.25 220 ILE A C 1
ATOM 1713 O O . ILE A 1 220 ? 7.425 7.220 -26.752 1.00 95.25 220 ILE A O 1
ATOM 1717 N N . PHE A 1 221 ? 5.438 6.181 -26.730 1.00 96.44 221 PHE A N 1
ATOM 1718 C CA . PHE A 1 221 ? 5.955 4.882 -27.167 1.00 96.44 221 PHE A CA 1
ATOM 1719 C C . PHE A 1 221 ? 5.758 4.610 -28.663 1.00 96.44 221 PHE A C 1
ATOM 1721 O O . PHE A 1 221 ? 6.481 3.794 -29.235 1.00 96.44 221 PHE A O 1
ATOM 1728 N N . GLY A 1 222 ? 4.839 5.304 -29.342 1.00 93.25 222 GLY A N 1
ATOM 1729 C CA . GLY A 1 222 ? 4.442 4.978 -30.717 1.00 93.25 222 GLY A CA 1
ATOM 1730 C C . GLY A 1 222 ? 5.576 5.030 -31.747 1.00 93.25 222 GLY A C 1
ATOM 1731 O O . GLY A 1 222 ? 5.546 4.284 -32.722 1.00 93.25 222 GLY A O 1
ATOM 1732 N N . ARG A 1 223 ? 6.603 5.861 -31.521 1.00 94.25 223 ARG A N 1
ATOM 1733 C CA . ARG A 1 223 ? 7.760 6.018 -32.428 1.00 94.25 223 ARG A CA 1
ATOM 1734 C C . ARG A 1 223 ? 9.020 5.286 -31.969 1.00 94.25 223 ARG A C 1
ATOM 1736 O O . ARG A 1 223 ? 10.044 5.360 -32.646 1.00 94.25 223 ARG A O 1
ATOM 1743 N N . LEU A 1 224 ? 8.977 4.617 -30.819 1.00 96.44 224 LEU A N 1
ATOM 1744 C CA . LEU A 1 224 ? 10.132 3.891 -30.308 1.00 96.44 224 LEU A CA 1
ATOM 1745 C C . LEU A 1 224 ? 10.272 2.549 -31.024 1.00 96.44 224 LEU A C 1
ATOM 1747 O O . LEU A 1 224 ? 9.289 1.868 -31.291 1.00 96.44 224 LEU A O 1
ATOM 1751 N N . ASN A 1 225 ? 11.515 2.154 -31.290 1.00 95.25 225 ASN A N 1
ATOM 1752 C CA . ASN A 1 225 ? 11.843 0.822 -31.812 1.00 95.25 225 ASN A CA 1
ATOM 1753 C C . ASN A 1 225 ? 12.423 -0.091 -30.722 1.00 95.25 225 ASN A C 1
ATOM 1755 O O . ASN A 1 225 ? 12.353 -1.315 -30.815 1.00 95.25 225 ASN A O 1
ATOM 1759 N N . SER A 1 226 ? 13.002 0.494 -29.673 1.00 95.94 226 SER A N 1
ATOM 1760 C CA . SER A 1 226 ? 13.577 -0.232 -28.545 1.00 95.94 226 SER A CA 1
ATOM 1761 C C . SER A 1 226 ? 13.496 0.587 -27.265 1.00 95.94 226 SER A C 1
ATOM 1763 O O . SER A 1 226 ? 13.592 1.812 -27.316 1.00 95.94 226 SER A O 1
ATOM 1765 N N . LEU A 1 227 ? 13.383 -0.095 -26.129 1.00 95.38 227 LEU A N 1
ATOM 1766 C CA . LEU A 1 227 ? 13.354 0.506 -24.799 1.00 95.38 227 LEU A CA 1
ATOM 1767 C C . LEU A 1 227 ? 14.109 -0.389 -23.812 1.00 95.38 227 LEU A C 1
ATOM 1769 O O . LEU A 1 227 ? 13.977 -1.611 -23.862 1.00 95.38 227 LEU A O 1
ATOM 1773 N N . THR A 1 228 ? 14.874 0.216 -22.906 1.00 95.00 228 THR A N 1
ATOM 1774 C CA . THR A 1 228 ? 15.498 -0.496 -21.786 1.00 95.00 228 THR A CA 1
ATOM 1775 C C . THR A 1 228 ? 14.909 0.012 -20.480 1.00 95.00 228 THR A C 1
ATOM 1777 O O . THR A 1 228 ? 15.010 1.196 -20.178 1.00 95.00 228 THR A O 1
ATOM 1780 N N . ASP A 1 229 ? 14.304 -0.891 -19.721 1.00 93.19 229 ASP A N 1
ATOM 1781 C CA . ASP A 1 229 ? 13.701 -0.638 -18.416 1.00 93.19 229 ASP A CA 1
ATOM 1782 C C . ASP A 1 229 ? 14.726 -0.951 -17.322 1.00 93.19 229 ASP A C 1
ATOM 1784 O O . ASP A 1 229 ? 15.070 -2.110 -17.071 1.00 93.19 229 ASP A O 1
ATOM 1788 N N . VAL A 1 230 ? 15.302 0.106 -16.753 1.00 94.00 230 VAL A N 1
ATOM 1789 C CA . VAL A 1 230 ? 16.362 0.028 -15.741 1.00 94.00 230 VAL A CA 1
ATOM 1790 C C . VAL A 1 230 ? 15.719 -0.036 -14.358 1.00 94.00 230 VAL A C 1
ATOM 1792 O O . VAL A 1 230 ? 14.985 0.871 -13.981 1.00 94.00 230 VAL A O 1
ATOM 1795 N N . GLY A 1 231 ? 16.004 -1.094 -13.598 1.00 89.31 231 GLY A N 1
ATOM 1796 C CA . GLY A 1 231 ? 15.272 -1.427 -12.372 1.00 89.31 231 GLY A CA 1
ATOM 1797 C C . GLY A 1 231 ? 13.869 -1.981 -12.649 1.00 89.31 231 GLY A C 1
ATOM 1798 O O . GLY A 1 231 ? 12.983 -1.866 -11.805 1.00 89.31 231 GLY A O 1
ATOM 1799 N N . GLY A 1 232 ? 13.645 -2.529 -13.850 1.00 86.50 232 GLY A N 1
ATOM 1800 C CA . GLY A 1 232 ? 12.322 -2.948 -14.326 1.00 86.50 232 GLY A CA 1
ATOM 1801 C C . GLY A 1 232 ? 11.736 -4.180 -13.632 1.00 86.50 232 GLY A C 1
ATOM 1802 O O . GLY A 1 232 ? 10.594 -4.563 -13.908 1.00 86.50 232 GLY A O 1
ATOM 1803 N N . GLY A 1 233 ? 12.492 -4.825 -12.742 1.00 86.75 233 GLY A N 1
ATOM 1804 C CA . GLY A 1 233 ? 12.046 -5.985 -11.990 1.00 86.75 233 GLY A CA 1
ATOM 1805 C C . GLY A 1 233 ? 11.733 -7.192 -12.874 1.00 86.75 233 GLY A C 1
ATOM 1806 O O . GLY A 1 233 ? 12.315 -7.406 -13.938 1.00 86.75 233 GLY A O 1
ATOM 1807 N N . HIS A 1 234 ? 10.786 -8.018 -12.428 1.00 78.88 234 HIS A N 1
ATOM 1808 C CA . HIS A 1 234 ? 10.352 -9.201 -13.169 1.00 78.88 234 HIS A CA 1
ATOM 1809 C C . HIS A 1 234 ? 8.855 -9.497 -13.008 1.00 78.88 234 HIS A C 1
ATOM 1811 O O . HIS A 1 234 ? 8.266 -9.275 -11.950 1.00 78.88 234 HIS A O 1
ATOM 1817 N N . GLY A 1 235 ? 8.241 -10.105 -14.029 1.00 71.31 235 GLY A N 1
ATOM 1818 C CA . GLY A 1 235 ? 6.859 -10.601 -13.980 1.00 71.31 235 GLY A CA 1
ATOM 1819 C C . GLY A 1 235 ? 5.915 -9.950 -14.994 1.00 71.31 235 GLY A C 1
ATOM 1820 O O . GLY A 1 235 ? 6.322 -9.150 -15.825 1.00 71.31 235 GLY A O 1
ATOM 1821 N N . HIS A 1 236 ? 4.636 -10.336 -14.947 1.00 63.41 236 HIS A N 1
ATOM 1822 C CA . HIS A 1 236 ? 3.625 -9.922 -15.933 1.00 63.41 236 HIS A CA 1
ATOM 1823 C C . HIS A 1 236 ? 3.034 -8.524 -15.679 1.00 63.41 236 HIS A C 1
ATOM 1825 O O . HIS A 1 236 ? 2.383 -7.989 -16.567 1.00 63.41 236 HIS A O 1
ATOM 1831 N N . GLY A 1 237 ? 3.247 -7.946 -14.492 1.00 66.88 237 GLY A N 1
ATOM 1832 C CA . GLY A 1 237 ? 2.744 -6.616 -14.125 1.00 66.88 237 GLY A CA 1
ATOM 1833 C C . GLY A 1 237 ? 3.815 -5.520 -14.102 1.00 66.88 237 GLY A C 1
ATOM 1834 O O . GLY A 1 237 ? 3.572 -4.455 -13.547 1.00 66.88 237 GLY A O 1
ATOM 1835 N N . THR A 1 238 ? 5.007 -5.779 -14.645 1.00 83.75 238 THR A N 1
ATOM 1836 C CA . THR A 1 238 ? 6.060 -4.760 -14.755 1.00 83.75 238 THR A CA 1
ATOM 1837 C C . THR A 1 238 ? 5.757 -3.766 -15.875 1.00 83.75 238 THR A C 1
ATOM 1839 O O . THR A 1 238 ? 4.956 -4.043 -16.775 1.00 83.75 238 THR A O 1
ATOM 1842 N N . ALA A 1 239 ? 6.438 -2.618 -15.858 1.00 89.94 239 ALA A N 1
ATOM 1843 C CA . ALA A 1 239 ? 6.261 -1.590 -16.878 1.00 89.94 239 ALA A CA 1
ATOM 1844 C C . ALA A 1 239 ? 6.606 -2.091 -18.283 1.00 89.94 239 ALA A C 1
ATOM 1846 O O . ALA A 1 239 ? 5.790 -1.970 -19.199 1.00 89.94 239 ALA A O 1
ATOM 1847 N N . SER A 1 240 ? 7.749 -2.761 -18.433 1.00 91.12 240 SER A N 1
ATOM 1848 C CA . SER A 1 240 ? 8.118 -3.437 -19.681 1.00 91.12 240 SER A CA 1
ATOM 1849 C C . SER A 1 240 ? 7.053 -4.401 -20.199 1.00 91.12 240 SER A C 1
ATOM 1851 O O . SER A 1 240 ? 6.766 -4.409 -21.395 1.00 91.12 240 SER A O 1
ATOM 1853 N N . ALA A 1 241 ? 6.450 -5.219 -19.328 1.00 88.88 241 ALA A N 1
ATOM 1854 C CA . ALA A 1 241 ? 5.431 -6.179 -19.748 1.00 88.88 241 ALA A CA 1
ATOM 1855 C C . ALA A 1 241 ? 4.180 -5.474 -20.301 1.00 88.88 241 ALA A C 1
ATOM 1857 O O . ALA A 1 241 ? 3.649 -5.891 -21.334 1.00 88.88 241 ALA A O 1
ATOM 1858 N N . ALA A 1 242 ? 3.754 -4.383 -19.658 1.00 91.38 242 ALA A N 1
ATOM 1859 C CA . ALA A 1 242 ? 2.629 -3.570 -20.109 1.00 91.38 242 ALA A CA 1
ATOM 1860 C C . ALA A 1 242 ? 2.923 -2.866 -21.448 1.00 91.38 242 ALA A C 1
ATOM 1862 O O . ALA A 1 242 ? 2.089 -2.891 -22.355 1.00 91.38 242 ALA A O 1
ATOM 1863 N N . ILE A 1 243 ? 4.130 -2.311 -21.615 1.00 93.25 243 ILE A N 1
ATOM 1864 C CA . ILE A 1 243 ? 4.559 -1.660 -22.864 1.00 93.25 243 ILE A CA 1
ATOM 1865 C C . ILE A 1 243 ? 4.584 -2.665 -24.016 1.00 93.25 243 ILE A C 1
ATOM 1867 O O . ILE A 1 243 ? 4.011 -2.390 -25.064 1.00 93.25 243 ILE A O 1
ATOM 1871 N N . ILE A 1 244 ? 5.178 -3.847 -23.823 1.00 92.56 244 ILE A N 1
ATOM 1872 C CA . ILE A 1 244 ? 5.224 -4.899 -24.853 1.00 92.56 244 ILE A CA 1
ATOM 1873 C C . ILE A 1 244 ? 3.813 -5.345 -25.255 1.00 92.56 244 ILE A C 1
ATOM 1875 O O . ILE A 1 244 ? 3.562 -5.630 -26.428 1.00 92.56 244 ILE A O 1
ATOM 1879 N N . ALA A 1 245 ? 2.886 -5.426 -24.295 1.00 91.56 245 ALA A N 1
ATOM 1880 C CA . ALA A 1 245 ? 1.505 -5.805 -24.572 1.00 91.56 245 ALA A CA 1
ATOM 1881 C C . ALA A 1 245 ? 0.777 -4.760 -25.437 1.00 91.56 245 ALA A C 1
ATOM 1883 O O . ALA A 1 245 ? 0.023 -5.144 -26.334 1.00 91.56 245 ALA A O 1
ATOM 1884 N N . ALA A 1 246 ? 1.021 -3.468 -25.195 1.00 94.44 246 ALA A N 1
ATOM 1885 C CA . ALA A 1 246 ? 0.405 -2.361 -25.926 1.00 94.44 246 ALA A CA 1
ATOM 1886 C C . ALA A 1 246 ? 1.095 -2.048 -27.271 1.00 94.44 246 ALA A C 1
ATOM 1888 O O . ALA A 1 246 ? 0.423 -1.748 -28.255 1.00 94.44 246 ALA A O 1
ATOM 1889 N N . PHE A 1 247 ? 2.424 -2.158 -27.336 1.00 95.06 247 PHE A N 1
ATOM 1890 C CA . PHE A 1 247 ? 3.263 -1.738 -28.461 1.00 95.06 247 PHE A CA 1
ATOM 1891 C C . PHE A 1 247 ? 4.212 -2.864 -28.882 1.00 95.06 247 PHE A C 1
ATOM 1893 O O . PHE A 1 247 ? 5.407 -2.862 -28.588 1.00 95.06 247 PHE A O 1
ATOM 1900 N N . GLN A 1 248 ? 3.667 -3.848 -29.599 1.00 93.38 248 GLN A N 1
ATOM 1901 C CA . GLN A 1 248 ? 4.382 -5.080 -29.964 1.00 93.38 248 GLN A CA 1
ATOM 1902 C C . GLN A 1 248 ? 5.599 -4.858 -30.879 1.00 93.38 248 GLN A C 1
ATOM 1904 O O . GLN A 1 248 ? 6.425 -5.760 -31.017 1.00 93.38 248 GLN A O 1
ATOM 1909 N N . HIS A 1 249 ? 5.717 -3.686 -31.514 1.00 94.56 249 HIS A N 1
ATOM 1910 C CA . HIS A 1 249 ? 6.864 -3.323 -32.350 1.00 94.56 249 HIS A CA 1
ATOM 1911 C C . HIS A 1 249 ? 8.098 -2.904 -31.541 1.00 94.56 249 HIS A C 1
ATOM 1913 O O . HIS A 1 249 ? 9.201 -2.906 -32.085 1.00 94.56 249 HIS A O 1
ATOM 1919 N N . ILE A 1 250 ? 7.940 -2.568 -30.258 1.00 96.19 250 ILE A N 1
ATOM 1920 C CA . ILE A 1 250 ? 9.043 -2.113 -29.410 1.00 96.19 250 ILE A CA 1
ATOM 1921 C C . ILE A 1 250 ? 9.811 -3.315 -28.870 1.00 96.19 250 ILE A C 1
ATOM 1923 O O . ILE A 1 250 ? 9.273 -4.173 -28.167 1.00 96.19 250 ILE A O 1
ATOM 1927 N N . LYS A 1 251 ? 11.119 -3.345 -29.123 1.00 94.56 251 LYS A N 1
ATOM 1928 C CA . LYS A 1 251 ? 12.025 -4.282 -28.459 1.00 94.56 251 LYS A CA 1
ATOM 1929 C C . LYS A 1 251 ? 12.347 -3.792 -27.045 1.00 94.56 251 LYS A C 1
ATOM 1931 O O . LYS A 1 251 ? 13.207 -2.930 -26.872 1.00 94.56 251 LYS A O 1
ATOM 1936 N N . CYS A 1 252 ? 11.699 -4.366 -26.036 1.00 93.25 252 CYS A N 1
ATOM 1937 C CA . CYS A 1 252 ? 12.006 -4.073 -24.635 1.00 93.25 252 CYS A CA 1
ATOM 1938 C C . CYS A 1 252 ? 13.103 -4.991 -24.074 1.00 93.25 252 CYS A C 1
ATOM 1940 O O . CYS A 1 252 ? 13.092 -6.200 -24.304 1.00 93.25 252 CYS A O 1
ATOM 1942 N N . SER A 1 253 ? 14.029 -4.412 -23.313 1.00 92.00 253 SER A N 1
ATOM 1943 C CA . SER A 1 253 ? 15.015 -5.119 -22.484 1.00 92.00 253 SER A CA 1
ATOM 1944 C C . SER A 1 253 ? 14.885 -4.644 -21.039 1.00 92.00 253 SER A C 1
ATOM 1946 O O . SER A 1 253 ? 14.560 -3.484 -20.815 1.00 92.00 253 SER A O 1
ATOM 1948 N N . VAL A 1 254 ? 15.151 -5.512 -20.066 1.00 91.50 254 VAL A N 1
ATOM 1949 C CA . VAL A 1 254 ? 15.156 -5.144 -18.642 1.00 91.50 254 VAL A CA 1
ATOM 1950 C C . VAL A 1 254 ? 16.583 -5.241 -18.123 1.00 91.50 254 VAL A C 1
ATOM 1952 O O . VAL A 1 254 ? 17.258 -6.242 -18.371 1.00 91.50 254 VAL A O 1
ATOM 1955 N N . LEU A 1 255 ? 17.038 -4.206 -17.421 1.00 92.62 255 LEU A N 1
ATOM 1956 C CA . LEU A 1 255 ? 18.324 -4.179 -16.733 1.00 92.62 255 LEU A CA 1
ATOM 1957 C C . LEU A 1 255 ? 18.071 -4.086 -15.230 1.00 92.62 255 LEU A C 1
ATOM 1959 O O . LEU A 1 255 ? 17.549 -3.080 -14.766 1.00 92.62 255 LEU A O 1
ATOM 1963 N N . ASP A 1 256 ? 18.458 -5.109 -14.475 1.00 91.25 256 ASP A N 1
ATOM 1964 C CA . ASP A 1 256 ? 18.256 -5.159 -13.024 1.00 91.25 256 ASP A CA 1
ATOM 1965 C C . ASP A 1 256 ? 19.400 -5.918 -12.329 1.00 91.25 256 ASP A C 1
ATOM 1967 O O . ASP A 1 256 ? 20.297 -6.461 -12.981 1.00 91.25 256 ASP A O 1
ATOM 1971 N N . LEU A 1 257 ? 19.376 -5.956 -10.997 1.00 89.56 257 LEU A N 1
ATOM 1972 C CA . LEU A 1 257 ? 20.324 -6.704 -10.182 1.00 89.56 257 LEU A CA 1
ATOM 1973 C C . LEU A 1 257 ? 20.263 -8.208 -10.520 1.00 89.56 257 LEU A C 1
ATOM 1975 O O . LEU A 1 257 ? 19.172 -8.739 -10.745 1.00 89.56 257 LEU A O 1
ATOM 1979 N N . PRO A 1 258 ? 21.397 -8.941 -10.468 1.00 87.19 258 PRO A N 1
ATOM 1980 C CA . PRO A 1 258 ? 21.449 -10.355 -10.860 1.00 87.19 258 PRO A CA 1
ATOM 1981 C C . PRO A 1 258 ? 20.375 -11.225 -10.190 1.00 87.19 258 PRO A C 1
ATOM 1983 O O . PRO A 1 258 ? 19.637 -11.945 -10.852 1.00 87.19 258 PRO A O 1
ATOM 1986 N N . HIS A 1 259 ? 20.196 -11.062 -8.876 1.00 83.12 259 HIS A N 1
ATOM 1987 C CA . HIS A 1 259 ? 19.230 -11.842 -8.097 1.00 83.12 259 HIS A CA 1
ATOM 1988 C C . HIS A 1 259 ? 17.754 -11.573 -8.457 1.00 83.12 259 HIS A C 1
ATOM 1990 O O . HIS A 1 259 ? 16.882 -12.362 -8.085 1.00 83.12 259 HIS A O 1
ATOM 1996 N N . VAL A 1 260 ? 17.465 -10.457 -9.133 1.00 83.75 260 VAL A N 1
ATOM 1997 C CA . VAL A 1 260 ? 16.133 -10.105 -9.638 1.00 83.75 260 VAL A CA 1
ATOM 1998 C C . VAL A 1 260 ? 15.931 -10.791 -10.989 1.00 83.75 260 VAL A C 1
ATOM 2000 O O . VAL A 1 260 ? 14.993 -11.570 -11.151 1.00 83.75 260 VAL A O 1
ATOM 2003 N N . VAL A 1 261 ? 16.851 -10.606 -11.940 1.00 82.88 261 VAL A N 1
ATOM 2004 C CA . VAL A 1 261 ? 16.726 -11.209 -13.281 1.00 82.88 261 VAL A CA 1
ATOM 2005 C C . VAL A 1 261 ? 16.828 -12.738 -13.280 1.00 82.88 261 VAL A C 1
ATOM 2007 O O . VAL A 1 261 ? 16.172 -13.384 -14.094 1.00 82.88 261 VAL A O 1
ATOM 2010 N N . ASP A 1 262 ? 17.554 -13.348 -12.339 1.00 81.25 262 ASP A N 1
ATOM 2011 C CA . ASP A 1 262 ? 17.659 -14.811 -12.230 1.00 81.25 262 ASP A CA 1
ATOM 2012 C C . ASP A 1 262 ? 16.299 -15.484 -11.982 1.00 81.25 262 ASP A C 1
ATOM 2014 O O . ASP A 1 262 ? 16.047 -16.602 -12.445 1.00 81.25 262 ASP A O 1
ATOM 2018 N N . LYS A 1 263 ? 15.364 -14.785 -11.323 1.00 72.62 263 LYS A N 1
ATOM 2019 C CA . LYS A 1 263 ? 14.004 -15.292 -11.082 1.00 72.62 263 LYS A CA 1
ATOM 2020 C C . LYS A 1 263 ? 13.173 -15.403 -12.366 1.00 72.62 263 LYS A C 1
ATOM 2022 O O . LYS A 1 263 ? 12.262 -16.234 -12.412 1.00 72.62 263 LYS A O 1
ATOM 2027 N N . CYS A 1 264 ? 13.517 -14.662 -13.425 1.00 61.66 264 CYS A N 1
ATOM 2028 C CA . CYS A 1 264 ? 12.890 -14.779 -14.749 1.00 61.66 264 CYS A CA 1
ATOM 2029 C C . CYS A 1 264 ? 13.162 -16.131 -15.425 1.00 61.66 264 CYS A C 1
ATOM 2031 O O . CYS A 1 264 ? 12.354 -16.580 -16.238 1.00 61.66 264 CYS A O 1
ATOM 2033 N N . ASN A 1 265 ? 14.277 -16.790 -15.090 1.00 51.31 265 ASN A N 1
ATOM 2034 C CA . ASN A 1 265 ? 14.741 -18.013 -15.753 1.00 51.31 265 ASN A CA 1
ATOM 2035 C C . ASN A 1 265 ? 14.151 -19.304 -15.154 1.00 51.31 265 ASN A C 1
ATOM 2037 O O . ASN A 1 265 ? 14.503 -20.404 -15.580 1.00 51.31 265 ASN A O 1
ATOM 2041 N N . THR A 1 266 ? 13.239 -19.203 -14.179 1.00 41.47 266 THR A N 1
ATOM 2042 C CA . THR A 1 266 ? 12.632 -20.380 -13.540 1.00 41.47 266 THR A CA 1
ATOM 2043 C C . THR A 1 266 ? 11.466 -20.964 -14.374 1.00 41.47 266 THR A C 1
ATOM 2045 O O . THR A 1 266 ? 10.655 -20.213 -14.926 1.00 41.47 266 THR A O 1
ATOM 2048 N N . PRO A 1 267 ? 11.323 -22.306 -14.505 1.00 33.47 267 PRO A N 1
ATOM 2049 C CA . PRO A 1 267 ? 10.468 -22.946 -15.525 1.00 33.47 267 PRO A CA 1
ATOM 2050 C C . PRO A 1 267 ? 8.950 -22.797 -15.326 1.00 33.47 267 PRO A C 1
ATOM 2052 O O . PRO A 1 267 ? 8.161 -23.318 -16.116 1.00 33.47 267 PRO A O 1
ATOM 2055 N N . THR A 1 268 ? 8.503 -22.093 -14.289 1.00 40.50 268 THR A N 1
ATOM 2056 C CA . THR A 1 268 ? 7.084 -21.845 -13.992 1.00 40.50 268 THR A CA 1
ATOM 2057 C C . THR A 1 268 ? 6.421 -20.884 -14.987 1.00 40.50 268 THR A C 1
ATOM 2059 O O . THR A 1 268 ? 5.200 -20.915 -15.151 1.00 40.50 268 THR A O 1
ATOM 2062 N N . PHE A 1 269 ? 7.200 -20.083 -15.722 1.00 40.78 269 PHE A N 1
ATOM 2063 C CA . PHE A 1 269 ? 6.688 -19.096 -16.682 1.00 40.78 269 PHE A CA 1
ATOM 2064 C C . PHE A 1 269 ? 6.388 -19.670 -18.079 1.00 40.78 269 PHE A C 1
ATOM 2066 O O . PHE A 1 269 ? 5.422 -19.263 -18.730 1.00 40.78 269 PHE A O 1
ATOM 2073 N N . GLY A 1 270 ? 7.159 -20.660 -18.544 1.00 33.94 270 GLY A N 1
ATOM 2074 C CA . GLY A 1 270 ? 6.953 -21.288 -19.858 1.00 33.94 270 GLY A CA 1
ATOM 2075 C C . GLY A 1 270 ? 5.725 -22.207 -19.922 1.00 33.94 270 GLY A C 1
ATOM 2076 O O . GLY A 1 270 ? 5.085 -22.320 -20.973 1.00 33.94 270 GLY A O 1
ATOM 2077 N N . ALA A 1 271 ? 5.370 -22.837 -18.798 1.00 34.59 271 ALA A N 1
ATOM 2078 C CA . ALA A 1 271 ? 4.239 -23.759 -18.699 1.00 34.59 271 ALA A CA 1
ATOM 2079 C C . ALA A 1 271 ? 2.885 -23.026 -18.720 1.00 34.59 271 ALA A C 1
ATOM 2081 O O . ALA A 1 271 ? 2.016 -23.375 -19.523 1.00 34.59 271 ALA A O 1
ATOM 2082 N N . LYS A 1 272 ? 2.741 -21.934 -17.949 1.00 38.75 272 LYS A N 1
A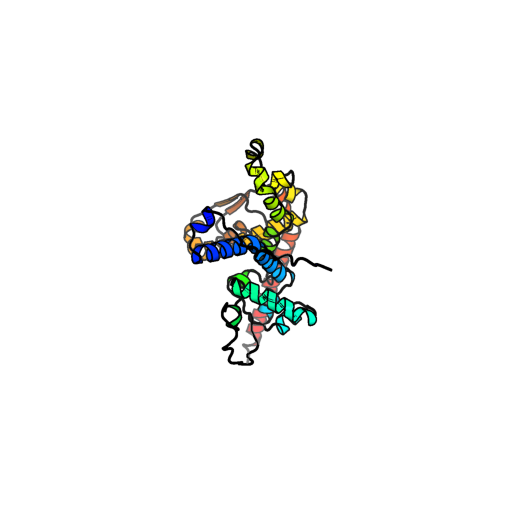TOM 2083 C CA . LYS A 1 272 ? 1.499 -21.137 -17.901 1.00 38.75 272 LYS A CA 1
ATOM 2084 C C . LYS A 1 272 ? 1.136 -20.522 -19.256 1.00 38.75 272 LYS A C 1
ATOM 2086 O O . LYS A 1 272 ? -0.016 -20.597 -19.669 1.00 38.75 272 LYS A O 1
ATOM 2091 N N . ARG A 1 273 ? 2.123 -20.045 -20.027 1.00 40.72 273 ARG A N 1
ATOM 2092 C CA . ARG A 1 273 ? 1.907 -19.496 -21.385 1.00 40.72 273 ARG A CA 1
ATOM 2093 C C . ARG A 1 273 ? 1.333 -20.518 -22.374 1.00 40.72 273 ARG A C 1
ATOM 2095 O O . ARG A 1 273 ? 0.617 -20.141 -23.302 1.00 40.72 273 ARG A O 1
ATOM 2102 N N . LYS A 1 274 ? 1.667 -21.806 -22.222 1.00 39.44 274 LYS A N 1
ATOM 2103 C CA . LYS A 1 274 ? 1.132 -22.888 -23.072 1.00 39.44 274 LYS A CA 1
ATOM 2104 C C . LYS A 1 274 ? -0.285 -23.280 -22.656 1.00 39.44 274 LYS A C 1
ATOM 2106 O O . LYS A 1 274 ? -1.111 -23.563 -23.522 1.00 39.44 274 LYS A O 1
ATOM 2111 N N . GLU A 1 275 ? -0.562 -23.271 -21.359 1.00 42.31 275 GLU A N 1
ATOM 2112 C CA . GLU A 1 275 ? -1.856 -23.644 -20.788 1.00 42.31 275 GLU A CA 1
ATOM 2113 C C . GLU A 1 275 ? -2.923 -22.564 -21.016 1.00 42.31 275 GLU A C 1
ATOM 2115 O O . GLU A 1 275 ? -4.031 -22.860 -21.460 1.00 42.31 275 GLU A O 1
ATOM 2120 N N . GLU A 1 276 ? -2.548 -21.294 -20.885 1.00 42.44 276 GLU A N 1
ATOM 2121 C CA . GLU A 1 276 ? -3.412 -20.141 -21.149 1.00 42.44 276 GLU A CA 1
ATOM 2122 C C . GLU A 1 276 ? -3.750 -20.009 -22.647 1.00 42.44 276 GLU A C 1
ATOM 2124 O O . GLU A 1 276 ? -4.913 -19.851 -23.024 1.00 42.44 276 GLU A O 1
ATOM 2129 N N . LYS A 1 277 ? -2.771 -20.234 -23.541 1.00 46.50 277 LYS A N 1
ATOM 2130 C CA . LYS A 1 277 ? -3.018 -20.340 -24.994 1.00 46.50 277 LYS A CA 1
ATOM 2131 C C . LYS A 1 277 ? -3.912 -21.533 -25.358 1.00 46.50 277 LYS A C 1
ATOM 2133 O O . LYS A 1 277 ? -4.696 -21.432 -26.306 1.00 46.50 277 LYS A O 1
ATOM 2138 N N . LYS A 1 278 ? -3.816 -22.653 -24.629 1.00 53.78 278 LYS A N 1
ATOM 2139 C CA . LYS A 1 278 ? -4.711 -23.812 -24.794 1.00 53.78 278 LYS A CA 1
ATOM 2140 C C . LYS A 1 278 ? -6.137 -23.479 -24.355 1.00 53.78 278 LYS A C 1
ATOM 2142 O O . LYS A 1 278 ? -7.063 -23.780 -25.104 1.00 53.78 278 LYS A O 1
ATOM 2147 N N . ASN A 1 279 ? -6.311 -22.815 -23.215 1.00 46.91 279 ASN A N 1
ATOM 2148 C CA . ASN A 1 279 ? -7.628 -22.444 -22.689 1.00 46.91 279 ASN A CA 1
ATOM 2149 C C . ASN A 1 279 ? -8.333 -21.392 -23.557 1.00 46.91 279 ASN A C 1
ATOM 2151 O O . ASN A 1 279 ? -9.519 -21.541 -23.845 1.00 46.91 279 ASN A O 1
ATOM 2155 N N . ILE A 1 280 ? -7.605 -20.406 -24.093 1.00 56.66 280 ILE A N 1
ATOM 2156 C CA . ILE A 1 280 ? -8.166 -19.421 -25.034 1.00 56.66 280 ILE A CA 1
ATOM 2157 C C . ILE A 1 280 ? -8.613 -20.091 -26.344 1.00 56.66 280 ILE A C 1
ATOM 2159 O O . ILE A 1 280 ? -9.684 -19.777 -26.867 1.00 56.66 280 ILE A O 1
ATOM 2163 N N . LYS A 1 281 ? -7.840 -21.054 -26.872 1.00 57.53 281 LYS A N 1
ATOM 2164 C CA . LYS A 1 281 ? -8.258 -21.845 -28.045 1.00 57.53 281 LYS A CA 1
ATOM 2165 C C . LYS A 1 281 ? -9.478 -22.723 -27.747 1.00 57.53 281 LYS A C 1
ATOM 2167 O O . LYS A 1 281 ? -10.368 -22.812 -28.589 1.00 57.53 281 LYS A O 1
ATOM 2172 N N . ARG A 1 282 ? -9.551 -23.333 -26.559 1.0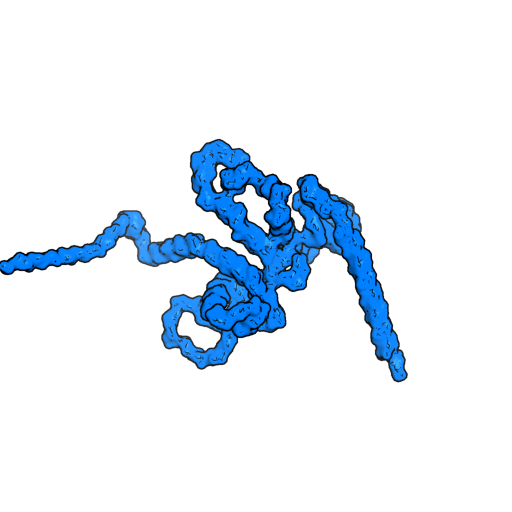0 60.16 282 ARG A N 1
ATOM 2173 C CA . ARG A 1 282 ? -10.697 -24.153 -26.128 1.00 60.16 282 ARG A CA 1
ATOM 2174 C C . ARG A 1 282 ? -11.980 -23.326 -26.018 1.00 60.16 282 ARG A C 1
ATOM 2176 O O . ARG A 1 282 ? -12.999 -23.734 -26.567 1.00 60.16 282 ARG A O 1
ATOM 2183 N N . ASN A 1 283 ? -11.908 -22.137 -25.418 1.00 51.59 283 ASN A N 1
ATOM 2184 C CA . ASN A 1 283 ? -13.061 -21.241 -25.291 1.00 51.59 283 ASN A CA 1
ATOM 2185 C C . ASN A 1 283 ? -13.522 -20.662 -26.635 1.00 51.59 283 ASN A C 1
ATOM 2187 O O . ASN A 1 283 ? -14.725 -20.570 -26.859 1.00 51.59 283 ASN A O 1
ATOM 2191 N N . LYS A 1 284 ? -12.605 -20.348 -27.563 1.00 61.12 284 LYS A N 1
ATOM 2192 C CA . LYS A 1 284 ? -12.975 -19.926 -28.929 1.00 61.12 284 LYS A CA 1
ATOM 2193 C C . LYS A 1 284 ? -13.655 -21.033 -29.741 1.00 61.12 284 LYS A C 1
ATOM 2195 O O . LYS A 1 284 ? -14.495 -20.737 -30.586 1.00 61.12 284 LYS A O 1
ATOM 2200 N N . ASN A 1 285 ? -13.306 -22.295 -29.497 1.00 54.47 285 ASN A N 1
ATOM 2201 C CA . ASN A 1 285 ? -13.968 -23.426 -30.147 1.00 54.47 285 ASN A CA 1
ATOM 2202 C C . ASN A 1 285 ? -15.345 -23.704 -29.528 1.00 54.47 285 ASN A C 1
ATOM 2204 O O . ASN A 1 285 ? -16.293 -23.948 -30.269 1.00 54.47 285 ASN A O 1
ATOM 2208 N N . HIS A 1 286 ? -15.483 -23.592 -28.203 1.00 52.19 286 HIS A N 1
ATOM 2209 C CA . HIS A 1 286 ? -16.780 -23.714 -27.529 1.00 52.19 286 HIS A CA 1
ATOM 2210 C C . HIS A 1 286 ? -17.759 -22.600 -27.917 1.00 52.19 286 HIS A C 1
ATOM 2212 O O . HIS A 1 286 ? -18.927 -22.885 -28.167 1.00 52.19 286 HIS A O 1
ATOM 2218 N N . SER A 1 287 ? -17.300 -21.350 -28.035 1.00 52.66 287 SER A N 1
ATOM 2219 C CA . SER A 1 287 ? -18.166 -20.247 -28.464 1.00 52.66 287 SER A CA 1
ATOM 2220 C C . SER A 1 287 ? -18.601 -20.374 -29.926 1.00 52.66 287 SER A C 1
ATOM 2222 O O . SER A 1 287 ? -19.750 -20.076 -30.236 1.00 52.66 287 SER A O 1
ATOM 2224 N N . LYS A 1 288 ? -17.739 -20.886 -30.819 1.00 51.34 288 LYS A N 1
ATOM 2225 C CA . LYS A 1 288 ? -18.117 -21.203 -32.209 1.00 51.34 288 LYS A CA 1
ATOM 2226 C C . LYS A 1 288 ? -19.136 -22.339 -32.309 1.00 51.34 288 LYS A C 1
ATOM 2228 O O . LYS A 1 288 ? -20.046 -22.243 -33.123 1.00 51.34 288 LYS A O 1
ATOM 2233 N N . LEU A 1 289 ? -19.001 -23.388 -31.497 1.00 51.50 289 LEU A N 1
ATOM 2234 C CA . LEU A 1 289 ? -19.947 -24.510 -31.475 1.00 51.50 289 LEU A CA 1
ATOM 2235 C C . LEU A 1 289 ? -21.329 -24.077 -30.961 1.00 51.50 289 LEU A C 1
ATOM 2237 O O . LEU A 1 289 ? -22.330 -24.409 -31.586 1.00 51.50 289 LEU A O 1
ATOM 2241 N N . ASN A 1 290 ? -21.376 -23.256 -29.907 1.00 46.12 290 ASN A N 1
ATOM 2242 C CA . ASN A 1 290 ? -22.632 -22.711 -29.374 1.00 46.12 290 ASN A CA 1
ATOM 2243 C C . ASN A 1 290 ? -23.285 -21.679 -30.310 1.00 46.12 290 ASN A C 1
ATOM 2245 O O . ASN A 1 290 ? -24.500 -21.511 -30.304 1.00 46.12 290 ASN A O 1
ATOM 2249 N N . PHE A 1 291 ? -22.489 -20.972 -31.118 1.00 43.75 291 PHE A N 1
ATOM 2250 C CA . PHE A 1 291 ? -23.018 -20.054 -32.126 1.00 43.75 291 PHE A CA 1
ATOM 2251 C C . PHE A 1 291 ? -23.649 -20.810 -33.304 1.00 43.75 291 PHE A C 1
ATOM 2253 O O . PHE A 1 291 ? -24.676 -20.388 -33.822 1.00 43.75 291 PHE A O 1
ATOM 2260 N N . LEU A 1 292 ? -23.079 -21.955 -33.696 1.00 45.50 292 LEU A N 1
ATOM 2261 C CA . LEU A 1 292 ? -23.617 -22.788 -34.776 1.00 45.50 292 LEU A CA 1
ATOM 2262 C C . LEU A 1 292 ? -24.861 -23.591 -34.357 1.00 45.50 292 LEU A C 1
ATOM 2264 O O . LEU A 1 292 ? -25.713 -23.844 -35.202 1.00 45.50 292 LEU A O 1
ATOM 2268 N N . SER A 1 293 ? -25.015 -23.946 -33.075 1.00 49.12 293 SER A N 1
ATOM 2269 C CA . SER A 1 293 ? -26.209 -24.654 -32.580 1.00 49.12 293 SER A CA 1
ATOM 2270 C C . SER A 1 293 ? -27.461 -23.777 -32.468 1.00 49.12 293 SER A C 1
ATOM 2272 O O . SER A 1 293 ? -28.557 -24.313 -32.384 1.00 49.12 293 SER A O 1
ATOM 2274 N N . ASN A 1 294 ? -27.315 -22.447 -32.484 1.00 43.75 294 ASN A N 1
ATOM 2275 C CA . ASN A 1 294 ? -28.426 -21.488 -32.390 1.00 43.75 294 ASN A CA 1
ATOM 2276 C C . ASN A 1 294 ? -28.893 -20.956 -33.761 1.00 43.75 294 ASN A C 1
ATOM 2278 O O . ASN A 1 294 ? -29.663 -20.001 -33.818 1.00 43.75 294 ASN A O 1
ATOM 2282 N N . LEU A 1 295 ? -28.394 -21.531 -34.862 1.00 38.88 295 LEU A N 1
ATOM 2283 C CA . LEU A 1 295 ? -28.592 -21.033 -36.231 1.00 38.88 295 LEU A CA 1
ATOM 2284 C C . LEU A 1 295 ? -29.229 -22.058 -37.185 1.00 38.88 295 LEU A C 1
ATOM 2286 O O . LEU A 1 295 ? -29.253 -21.832 -38.393 1.00 38.88 295 LEU A O 1
ATOM 2290 N N . LEU A 1 296 ? -29.774 -23.157 -36.661 1.00 38.69 296 LEU A N 1
ATOM 2291 C CA . LEU A 1 296 ? -30.605 -24.094 -37.418 1.00 38.69 296 LEU A CA 1
ATOM 2292 C C . LEU A 1 296 ? -31.995 -24.170 -36.758 1.00 38.69 296 LEU A C 1
ATOM 2294 O O . LEU A 1 296 ? -32.037 -24.291 -35.533 1.00 38.69 296 LEU A O 1
ATOM 2298 N N . PRO A 1 297 ? -33.091 -24.025 -37.530 1.00 44.00 297 PRO A N 1
ATOM 2299 C CA . PRO A 1 297 ? -34.459 -24.029 -37.009 1.0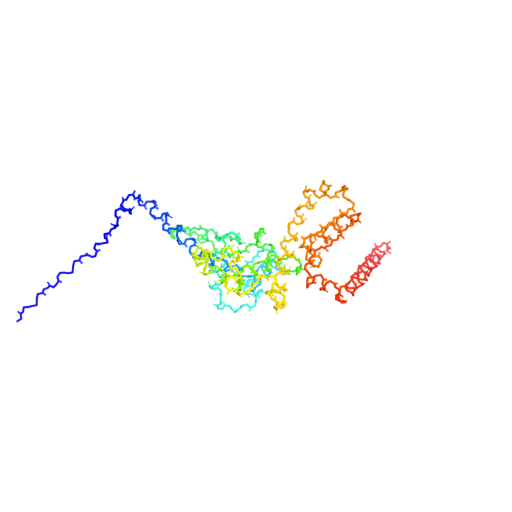0 44.00 297 PRO A CA 1
ATOM 2300 C C . PRO A 1 297 ? -34.900 -25.400 -36.486 1.00 44.00 297 PRO A C 1
ATOM 2302 O O . PRO A 1 297 ? -34.438 -26.427 -37.037 1.00 44.00 297 PRO A O 1
#